Protein AF-A0A4Q6AFB1-F1 (afdb_monomer_lite)

Structure (mmCIF, N/CA/C/O backbone):
data_AF-A0A4Q6AFB1-F1
#
_entry.id   AF-A0A4Q6AFB1-F1
#
loop_
_atom_site.group_PDB
_atom_site.id
_atom_site.type_symbol
_atom_site.label_atom_id
_atom_site.label_alt_id
_atom_site.label_comp_id
_atom_site.label_asym_id
_atom_site.label_entity_id
_atom_site.label_seq_id
_atom_site.pdbx_PDB_ins_code
_atom_site.Cartn_x
_atom_site.Cartn_y
_atom_site.Cartn_z
_atom_site.occupancy
_atom_site.B_iso_or_equiv
_atom_site.auth_seq_id
_atom_site.auth_comp_id
_atom_site.auth_asym_id
_atom_site.auth_atom_id
_atom_site.pdbx_PDB_model_num
ATOM 1 N N . MET A 1 1 ? -24.432 8.363 33.023 1.00 43.69 1 MET A N 1
ATOM 2 C CA . MET A 1 1 ? -24.595 7.157 32.184 1.00 43.69 1 MET A CA 1
ATOM 3 C C . MET A 1 1 ? -24.313 7.560 30.750 1.00 43.69 1 MET A C 1
ATOM 5 O O . MET A 1 1 ? -25.122 8.256 30.163 1.00 43.69 1 MET A O 1
ATOM 9 N N . THR A 1 2 ? -23.122 7.263 30.232 1.00 47.12 2 THR A N 1
ATOM 10 C CA . THR A 1 2 ? -22.778 7.539 28.832 1.00 47.12 2 THR A CA 1
ATOM 11 C C . THR A 1 2 ? -23.248 6.369 27.978 1.00 47.12 2 THR A C 1
ATOM 13 O O . THR A 1 2 ? -22.889 5.224 28.256 1.00 47.12 2 THR A O 1
ATOM 16 N N . ASP A 1 3 ? -24.085 6.658 26.983 1.00 43.16 3 ASP A N 1
ATOM 17 C CA . ASP A 1 3 ? -24.708 5.657 26.122 1.00 43.16 3 ASP A CA 1
ATOM 18 C C . ASP A 1 3 ? -23.682 4.677 25.523 1.00 43.16 3 ASP A C 1
ATOM 20 O O . ASP A 1 3 ? -22.667 5.105 24.959 1.00 43.16 3 ASP A O 1
ATOM 24 N N . PRO A 1 4 ? -23.951 3.359 25.547 1.00 55.38 4 PRO A N 1
ATOM 25 C CA . PRO A 1 4 ? -23.087 2.351 24.929 1.00 55.38 4 PRO A CA 1
ATOM 26 C C . PRO A 1 4 ? -22.995 2.490 23.396 1.00 55.38 4 PRO A C 1
ATOM 28 O O . PRO A 1 4 ? -22.157 1.848 22.761 1.00 55.38 4 PRO A O 1
ATOM 31 N N . ILE A 1 5 ? -23.828 3.342 22.789 1.00 53.59 5 ILE A N 1
ATOM 32 C CA . ILE A 1 5 ? -23.854 3.612 21.347 1.00 53.59 5 ILE A CA 1
ATOM 33 C C . ILE A 1 5 ? -22.767 4.628 20.947 1.00 53.59 5 ILE A C 1
ATOM 35 O O . ILE A 1 5 ? -22.141 4.463 19.900 1.00 53.59 5 ILE A O 1
ATOM 39 N N . ALA A 1 6 ? -22.453 5.609 21.804 1.00 49.75 6 ALA A N 1
ATOM 40 C CA . ALA A 1 6 ? -21.497 6.682 21.498 1.00 49.75 6 ALA A CA 1
ATOM 41 C C . ALA A 1 6 ? -20.020 6.234 21.501 1.00 49.75 6 ALA A C 1
ATOM 43 O O . ALA A 1 6 ? -19.165 6.916 20.939 1.00 49.75 6 ALA A O 1
ATOM 44 N N . LYS A 1 7 ? -19.696 5.078 22.101 1.00 56.97 7 LYS A N 1
ATOM 45 C CA . LYS A 1 7 ? -18.312 4.564 22.168 1.00 56.97 7 LYS A CA 1
ATOM 46 C C . LYS A 1 7 ? -17.842 3.874 20.881 1.00 56.97 7 LYS A C 1
ATOM 48 O O . LYS A 1 7 ? -16.654 3.888 20.581 1.00 56.97 7 LYS A O 1
ATOM 53 N N . LYS A 1 8 ? -18.764 3.338 20.073 1.00 70.44 8 LYS A N 1
ATOM 54 C CA . LYS A 1 8 ? -18.431 2.521 18.892 1.00 70.44 8 LYS A CA 1
ATOM 55 C C . LYS A 1 8 ? -17.597 3.236 17.809 1.00 70.44 8 LYS A C 1
ATOM 57 O O . LYS A 1 8 ? -16.668 2.598 17.316 1.00 70.44 8 LYS A O 1
ATOM 62 N N . PRO A 1 9 ? -17.870 4.496 17.406 1.00 76.06 9 PRO A N 1
ATOM 63 C CA . PRO A 1 9 ? -17.116 5.135 16.322 1.00 76.06 9 PRO A CA 1
ATOM 64 C C . PRO A 1 9 ? -15.757 5.683 16.776 1.00 76.06 9 PRO A C 1
ATOM 66 O O . PRO A 1 9 ? -14.800 5.650 16.009 1.00 76.06 9 PRO A O 1
ATOM 69 N N . ALA A 1 10 ? -15.636 6.146 18.024 1.00 82.06 10 ALA A N 1
ATOM 70 C CA . ALA A 1 10 ? -14.374 6.676 18.543 1.00 82.06 10 ALA A CA 1
ATOM 71 C C . ALA A 1 10 ? -13.269 5.608 18.551 1.00 82.06 10 ALA A C 1
ATOM 73 O O . ALA A 1 10 ? -12.121 5.907 18.223 1.00 82.06 10 ALA A O 1
ATOM 74 N N . ASP A 1 11 ? -13.624 4.360 18.861 1.00 84.56 11 ASP A N 1
ATOM 75 C CA . ASP A 1 11 ? -12.684 3.238 18.863 1.00 84.56 11 ASP A CA 1
ATOM 76 C C . ASP A 1 11 ? -12.163 2.919 17.455 1.00 84.56 11 ASP A C 1
ATOM 78 O O . ASP A 1 11 ? -10.968 2.667 17.292 1.00 84.56 11 ASP A O 1
ATOM 82 N N . PHE A 1 12 ? -13.014 3.031 16.426 1.00 86.94 12 PHE A N 1
ATOM 83 C CA . PHE A 1 12 ? -12.596 2.872 15.030 1.00 86.94 12 PHE A CA 1
ATOM 84 C C . PHE A 1 12 ? -11.501 3.879 14.665 1.00 86.94 12 PHE A C 1
ATOM 86 O O . PHE A 1 12 ? -10.438 3.483 14.186 1.00 86.94 12 PHE A O 1
ATOM 93 N N . PHE A 1 13 ? -11.710 5.167 14.961 1.00 88.25 13 PHE A N 1
ATOM 94 C CA . PHE A 1 13 ? -10.736 6.223 14.660 1.00 88.25 13 PHE A CA 1
ATOM 95 C C . PHE A 1 13 ? -9.438 6.115 15.472 1.00 88.25 13 PHE A C 1
ATOM 97 O O . PHE A 1 13 ? -8.416 6.647 15.051 1.00 88.25 13 PHE A O 1
ATOM 104 N N . ARG A 1 14 ? -9.431 5.405 16.606 1.00 87.50 14 ARG A N 1
ATOM 105 C CA . ARG A 1 14 ? -8.195 5.115 17.353 1.00 87.50 14 ARG A CA 1
ATOM 106 C C . ARG A 1 14 ? -7.387 3.987 16.721 1.00 87.50 14 ARG A C 1
ATOM 108 O O . ARG A 1 14 ? -6.162 4.031 16.759 1.00 87.50 14 ARG A O 1
ATOM 115 N N . THR A 1 15 ? -8.051 2.984 16.144 1.00 87.19 15 THR A N 1
ATOM 116 C CA . THR A 1 15 ? -7.382 1.823 15.530 1.00 87.19 15 THR A CA 1
ATOM 117 C C . THR A 1 15 ? -7.031 2.027 14.061 1.00 87.19 15 THR A C 1
ATOM 119 O O . THR A 1 15 ? -6.027 1.501 13.587 1.00 87.19 15 THR A O 1
ATOM 122 N N . TYR A 1 16 ? -7.832 2.808 13.339 1.00 89.56 16 TYR A N 1
ATOM 123 C CA . TYR A 1 16 ? -7.696 3.016 11.901 1.00 89.56 16 TYR A CA 1
ATOM 124 C C . TYR A 1 16 ? -6.318 3.567 11.473 1.00 89.56 16 TYR A C 1
ATOM 126 O O . TYR A 1 16 ? -5.734 3.008 10.544 1.00 89.56 16 TYR A O 1
ATOM 134 N N . PRO A 1 17 ? -5.712 4.558 12.166 1.00 91.06 17 PRO A N 1
ATOM 135 C CA . PRO A 1 17 ? -4.372 5.044 11.830 1.00 91.06 17 PRO A CA 1
ATOM 136 C C . PRO A 1 17 ? -3.302 3.956 11.833 1.00 91.06 17 PRO A C 1
ATOM 138 O O . PRO A 1 17 ? -2.387 3.988 11.019 1.00 91.06 17 PRO A O 1
ATOM 141 N N . LEU A 1 18 ? -3.422 2.972 12.726 1.00 91.44 18 LEU A N 1
ATOM 142 C CA . LEU A 1 18 ? -2.464 1.875 12.820 1.00 91.44 18 LEU A CA 1
ATOM 143 C C . LEU A 1 18 ? -2.587 0.908 11.648 1.00 91.44 18 LEU A C 1
ATOM 145 O O . LEU A 1 18 ? -1.582 0.396 11.161 1.00 91.44 18 LEU A O 1
ATOM 149 N N . TRP A 1 19 ? -3.814 0.666 11.191 1.00 91.38 19 TRP A N 1
ATOM 150 C CA . TRP A 1 19 ? -4.072 -0.150 10.010 1.00 91.38 19 TRP A CA 1
ATOM 151 C C . TRP A 1 19 ? -3.483 0.513 8.763 1.00 91.38 19 TRP A C 1
ATOM 153 O O . TRP A 1 19 ? -2.768 -0.135 8.001 1.00 91.38 19 TRP A O 1
ATOM 163 N N . VAL A 1 20 ? -3.697 1.822 8.608 1.00 91.81 20 VAL A N 1
ATOM 164 C CA . VAL A 1 20 ? -3.113 2.614 7.515 1.00 91.81 20 VAL A CA 1
ATOM 165 C C . VAL A 1 20 ? -1.586 2.660 7.610 1.00 91.81 20 VAL A C 1
ATOM 167 O O . VAL A 1 20 ? -0.909 2.481 6.603 1.00 91.81 20 VAL A O 1
ATOM 170 N N . ALA A 1 21 ? -1.022 2.827 8.808 1.00 92.31 21 ALA A N 1
ATOM 171 C CA . ALA A 1 21 ? 0.425 2.806 9.011 1.00 92.31 21 ALA A CA 1
ATOM 172 C C . ALA A 1 21 ? 1.042 1.449 8.634 1.00 92.31 21 ALA A C 1
ATOM 174 O O . ALA A 1 21 ? 2.091 1.412 7.995 1.00 92.31 21 ALA A O 1
ATOM 175 N N . ALA A 1 22 ? 0.376 0.338 8.971 1.00 92.38 22 ALA A N 1
ATOM 176 C CA . ALA A 1 22 ? 0.797 -0.987 8.529 1.00 92.38 22 ALA A CA 1
ATOM 177 C C . ALA A 1 22 ? 0.742 -1.099 6.997 1.00 92.38 22 ALA A C 1
ATOM 179 O O . ALA A 1 22 ? 1.712 -1.527 6.384 1.00 92.38 22 ALA A O 1
ATOM 180 N N . LEU A 1 23 ? -0.342 -0.656 6.356 1.00 92.94 23 LEU A N 1
ATOM 181 C CA . LEU A 1 23 ? -0.437 -0.650 4.894 1.00 92.94 23 LEU A CA 1
ATOM 182 C C . LEU A 1 23 ? 0.707 0.148 4.242 1.00 92.94 23 LEU A C 1
ATOM 184 O O . LEU A 1 23 ? 1.345 -0.341 3.309 1.00 92.94 23 LEU A O 1
ATOM 188 N N . LEU A 1 24 ? 1.004 1.344 4.758 1.00 93.56 24 LEU A N 1
ATOM 189 C CA . LEU A 1 24 ? 2.097 2.192 4.274 1.00 93.56 24 LEU A CA 1
ATOM 190 C C . LEU A 1 24 ? 3.460 1.520 4.437 1.00 93.56 24 LEU A C 1
ATOM 192 O O . LEU A 1 24 ? 4.226 1.461 3.479 1.00 93.56 24 LEU A O 1
ATOM 196 N N . LEU A 1 25 ? 3.738 0.956 5.615 1.00 93.81 25 LEU A N 1
ATOM 197 C CA . LEU A 1 25 ? 4.989 0.252 5.890 1.00 93.81 25 LEU A CA 1
ATOM 198 C C . LEU A 1 25 ? 5.231 -0.875 4.880 1.00 93.81 25 LEU A C 1
ATOM 200 O O . LEU A 1 25 ? 6.312 -0.977 4.306 1.00 93.81 25 LEU A O 1
ATOM 204 N N . PHE A 1 26 ? 4.221 -1.710 4.636 1.00 93.19 26 PHE A N 1
ATOM 205 C CA . PHE A 1 26 ? 4.347 -2.833 3.709 1.00 93.19 26 PHE A CA 1
ATOM 206 C C . PHE A 1 26 ? 4.428 -2.388 2.247 1.00 93.19 26 PHE A C 1
ATOM 208 O O . PHE A 1 26 ? 5.150 -3.003 1.463 1.00 93.19 26 PHE A O 1
ATOM 215 N N . THR A 1 27 ? 3.772 -1.283 1.892 1.00 91.81 27 THR A N 1
ATOM 216 C CA . THR A 1 27 ? 3.926 -0.668 0.567 1.00 91.81 27 THR A CA 1
ATOM 217 C C . THR A 1 27 ? 5.360 -0.162 0.364 1.00 91.81 27 THR A C 1
ATOM 219 O O . THR A 1 27 ? 5.962 -0.404 -0.679 1.00 91.81 27 THR A O 1
ATOM 222 N N . PHE A 1 28 ? 5.962 0.459 1.382 1.00 93.12 28 PHE A N 1
ATOM 223 C CA . PHE A 1 28 ? 7.355 0.911 1.324 1.00 93.12 28 PHE A CA 1
ATOM 224 C C . PHE A 1 28 ? 8.346 -0.248 1.238 1.00 93.12 28 PHE A C 1
ATOM 226 O O . PHE A 1 28 ? 9.309 -0.167 0.479 1.00 93.12 28 PHE A O 1
ATOM 233 N N . LEU A 1 29 ? 8.101 -1.348 1.956 1.00 92.38 29 LEU A N 1
ATOM 234 C CA . LEU A 1 29 ? 8.917 -2.558 1.835 1.00 92.38 29 LEU A CA 1
ATOM 235 C C . LEU A 1 29 ? 8.876 -3.129 0.412 1.00 92.38 29 LEU A C 1
ATOM 237 O O . LEU A 1 29 ? 9.929 -3.450 -0.136 1.00 92.38 29 LEU A O 1
ATOM 241 N N . LEU A 1 30 ? 7.695 -3.201 -0.215 1.00 89.94 30 LEU A N 1
ATOM 242 C CA . LEU A 1 30 ? 7.575 -3.618 -1.618 1.00 89.94 30 LEU A CA 1
ATOM 243 C C . LEU A 1 30 ? 8.363 -2.697 -2.557 1.00 89.94 30 LEU A C 1
ATOM 245 O O . LEU A 1 30 ? 9.088 -3.186 -3.423 1.00 89.94 30 LEU A O 1
ATOM 249 N N . ARG A 1 31 ? 8.285 -1.377 -2.352 1.00 90.44 31 ARG A N 1
ATOM 250 C CA . ARG A 1 31 ? 9.040 -0.408 -3.155 1.00 90.44 31 ARG A CA 1
ATOM 251 C C . ARG A 1 31 ? 10.551 -0.563 -2.990 1.00 90.44 31 ARG A C 1
ATOM 253 O O . ARG A 1 31 ? 11.282 -0.468 -3.972 1.00 90.44 31 ARG A O 1
ATOM 260 N N . LEU A 1 32 ? 11.027 -0.821 -1.773 1.00 90.69 32 LEU A N 1
ATOM 261 C CA . LEU A 1 32 ? 12.446 -1.072 -1.510 1.00 90.69 32 LEU A CA 1
ATOM 262 C C . LEU A 1 32 ? 12.935 -2.345 -2.207 1.00 90.69 32 LEU A C 1
ATOM 264 O O . LEU A 1 32 ? 14.010 -2.331 -2.801 1.00 90.69 32 LEU A O 1
ATOM 268 N N . ILE A 1 33 ? 12.138 -3.417 -2.181 1.00 89.56 33 ILE A N 1
ATOM 269 C CA . ILE A 1 33 ? 12.439 -4.668 -2.893 1.00 89.56 33 ILE A CA 1
ATOM 270 C C . ILE A 1 33 ? 12.541 -4.414 -4.400 1.00 89.56 33 ILE A C 1
ATOM 272 O O . ILE A 1 33 ? 13.495 -4.858 -5.035 1.00 89.56 33 ILE A O 1
ATOM 276 N N . GLU A 1 34 ? 11.588 -3.678 -4.971 1.00 87.56 34 GLU A N 1
ATOM 277 C CA . GLU A 1 34 ? 11.607 -3.318 -6.389 1.00 87.56 34 GLU A CA 1
ATOM 278 C C . GLU A 1 34 ? 12.838 -2.481 -6.751 1.00 87.56 34 GLU A C 1
ATOM 280 O O . GLU A 1 34 ? 13.519 -2.770 -7.734 1.00 87.56 34 GLU A O 1
ATOM 285 N N . HIS A 1 35 ? 13.149 -1.463 -5.948 1.00 87.50 35 HIS A N 1
ATOM 286 C CA . HIS A 1 35 ? 14.298 -0.600 -6.187 1.00 87.50 35 HIS A CA 1
ATOM 287 C C . HIS A 1 35 ? 15.618 -1.373 -6.103 1.00 87.50 35 HIS A C 1
ATOM 289 O O . HIS A 1 35 ? 16.473 -1.215 -6.971 1.00 87.50 35 HIS A O 1
ATOM 295 N N . LEU A 1 36 ? 15.765 -2.254 -5.109 1.00 87.25 36 LEU A N 1
ATOM 296 C CA . LEU A 1 36 ? 16.928 -3.130 -4.991 1.00 87.25 36 LEU A CA 1
ATOM 297 C C . LEU A 1 36 ? 17.041 -4.068 -6.201 1.00 87.25 36 LEU A C 1
ATOM 299 O O . LEU A 1 36 ? 18.128 -4.219 -6.750 1.00 87.25 36 LEU A O 1
ATOM 303 N N . GLY A 1 37 ? 15.922 -4.640 -6.657 1.00 84.50 37 GLY A N 1
ATOM 304 C CA . GLY A 1 37 ? 15.872 -5.447 -7.877 1.00 84.50 37 GLY A CA 1
ATOM 305 C C . GLY A 1 37 ? 16.357 -4.679 -9.109 1.00 84.50 37 GLY A C 1
ATOM 306 O O . GLY A 1 37 ? 17.180 -5.192 -9.863 1.00 84.50 37 GLY A O 1
ATOM 307 N N . ALA A 1 38 ? 15.923 -3.428 -9.270 1.00 83.31 38 ALA A N 1
ATOM 308 C CA . ALA A 1 38 ? 16.344 -2.569 -10.376 1.00 83.31 38 ALA A CA 1
ATOM 309 C C . ALA A 1 38 ? 17.835 -2.182 -10.304 1.00 83.31 38 ALA A C 1
ATOM 311 O O . ALA A 1 38 ? 18.523 -2.156 -11.325 1.00 83.31 38 ALA A O 1
ATOM 312 N N . VAL A 1 39 ? 18.368 -1.919 -9.103 1.00 85.81 39 VAL A N 1
ATOM 313 C CA . VAL A 1 39 ? 19.808 -1.666 -8.900 1.00 85.81 39 VAL A CA 1
ATOM 314 C C . VAL A 1 39 ? 20.634 -2.894 -9.287 1.00 85.81 39 VAL A C 1
ATOM 316 O O . VAL A 1 39 ? 21.606 -2.762 -10.026 1.00 85.81 39 VAL A O 1
ATOM 319 N N . LEU A 1 40 ? 20.233 -4.086 -8.834 1.00 84.94 40 LEU A N 1
ATOM 320 C CA . LEU A 1 40 ? 20.947 -5.337 -9.113 1.00 84.94 40 LEU A CA 1
ATOM 321 C C . LEU A 1 40 ? 20.938 -5.713 -10.603 1.00 84.94 40 LEU A C 1
ATOM 323 O O . LEU A 1 40 ? 21.888 -6.325 -11.081 1.00 84.94 40 LEU A O 1
ATOM 327 N N . GLN A 1 41 ? 19.892 -5.335 -11.339 1.00 81.50 41 GLN A N 1
ATOM 328 C CA . GLN A 1 41 ? 19.789 -5.540 -12.788 1.00 81.50 41 GLN A CA 1
ATOM 329 C C . GLN A 1 41 ? 20.459 -4.429 -13.617 1.00 81.50 41 GLN A C 1
ATOM 331 O O . GLN A 1 41 ? 20.519 -4.536 -14.840 1.00 81.50 41 GLN A O 1
ATOM 336 N N . GLY A 1 42 ? 20.939 -3.350 -12.988 1.00 78.31 42 GLY A N 1
ATOM 337 C CA . GLY A 1 42 ? 21.534 -2.207 -13.685 1.00 78.31 42 GLY A CA 1
ATOM 338 C C . GLY A 1 42 ? 20.530 -1.318 -14.435 1.00 78.31 42 GLY A C 1
ATOM 339 O O . GLY A 1 42 ? 20.937 -0.511 -15.266 1.00 78.31 42 GLY A O 1
ATOM 340 N N . THR A 1 43 ? 19.228 -1.420 -14.145 1.00 70.69 43 THR A N 1
ATOM 341 C CA . THR A 1 43 ? 18.142 -0.764 -14.905 1.00 70.69 43 THR A CA 1
ATOM 342 C C . THR A 1 43 ? 17.777 0.645 -14.414 1.00 70.69 43 THR A C 1
ATOM 344 O O . THR A 1 43 ? 16.791 1.224 -14.866 1.00 70.69 43 THR A O 1
ATOM 347 N N . GLY A 1 44 ? 18.592 1.254 -13.539 1.00 68.25 44 GLY A N 1
ATOM 348 C CA . GLY A 1 44 ? 18.486 2.685 -13.204 1.00 68.25 44 GLY A CA 1
ATOM 349 C C . GLY A 1 44 ? 17.944 3.020 -11.811 1.00 68.25 44 GLY A C 1
ATOM 350 O O . GLY A 1 44 ? 17.030 3.834 -11.669 1.00 68.25 44 GLY A O 1
ATOM 351 N N . GLY A 1 45 ? 18.537 2.446 -10.762 1.00 68.69 45 GLY A N 1
ATOM 352 C CA . GLY A 1 45 ? 18.200 2.758 -9.370 1.00 68.69 45 GLY A CA 1
ATOM 353 C C . GLY A 1 45 ? 18.835 4.050 -8.844 1.00 68.69 45 GLY A C 1
ATOM 354 O O . GLY A 1 45 ? 19.830 4.014 -8.126 1.00 68.69 45 GLY A O 1
ATOM 355 N N . THR A 1 46 ? 18.247 5.204 -9.169 1.00 80.88 46 THR A N 1
ATOM 356 C CA . THR A 1 46 ? 18.633 6.490 -8.561 1.00 80.88 46 THR A CA 1
ATOM 357 C C . THR A 1 46 ? 17.864 6.756 -7.263 1.00 80.88 46 THR A C 1
ATOM 359 O O . THR A 1 46 ? 16.682 6.426 -7.139 1.00 80.88 46 THR A O 1
ATOM 362 N N . ALA A 1 47 ? 18.503 7.426 -6.298 1.00 82.81 47 ALA A N 1
ATOM 363 C CA . ALA A 1 47 ? 17.860 7.796 -5.032 1.00 82.81 47 ALA A CA 1
ATOM 364 C C . ALA A 1 47 ? 16.616 8.689 -5.232 1.00 82.81 47 ALA A C 1
ATOM 366 O O . ALA A 1 47 ? 15.639 8.577 -4.493 1.00 82.81 47 ALA A O 1
ATOM 367 N N . SER A 1 48 ? 16.619 9.536 -6.268 1.00 80.50 48 SER A N 1
ATOM 368 C CA . SER A 1 48 ? 15.461 10.353 -6.643 1.00 80.50 48 SER A CA 1
ATOM 369 C C . SER A 1 48 ? 14.287 9.505 -7.139 1.00 80.50 48 SER A C 1
ATOM 371 O O . SER A 1 48 ? 13.150 9.765 -6.749 1.00 80.50 48 SER A O 1
ATOM 373 N N . ALA A 1 49 ? 14.541 8.455 -7.927 1.00 82.00 49 ALA A N 1
ATOM 374 C CA . ALA A 1 49 ? 13.495 7.536 -8.371 1.00 82.00 49 ALA A CA 1
ATOM 375 C C . ALA A 1 49 ? 12.867 6.769 -7.196 1.00 82.00 49 ALA A C 1
ATOM 377 O O . ALA A 1 49 ? 11.648 6.594 -7.173 1.00 82.00 49 ALA A O 1
ATOM 378 N N . LEU A 1 50 ? 13.669 6.378 -6.196 1.00 87.06 50 LEU A N 1
ATOM 379 C CA . LEU A 1 50 ? 13.159 5.773 -4.962 1.00 87.06 50 LEU A CA 1
ATOM 380 C C . LEU A 1 50 ? 12.263 6.745 -4.186 1.00 87.06 50 LEU A C 1
ATOM 382 O O . LEU A 1 50 ? 11.159 6.373 -3.796 1.00 87.06 50 LEU A O 1
ATOM 386 N N . LEU A 1 51 ? 12.714 7.987 -3.980 1.00 87.69 51 LEU A N 1
ATOM 387 C CA . LEU A 1 51 ? 11.960 8.987 -3.223 1.00 87.69 51 LEU A CA 1
ATOM 388 C C . LEU A 1 51 ? 10.616 9.311 -3.888 1.00 87.69 51 LEU A C 1
ATOM 390 O O . LEU A 1 51 ? 9.579 9.286 -3.226 1.00 87.69 51 LEU A O 1
ATOM 394 N N . TYR A 1 52 ? 10.616 9.574 -5.196 1.00 85.19 52 TYR A N 1
ATOM 395 C CA . TYR A 1 52 ? 9.384 9.836 -5.941 1.00 85.19 52 TYR A CA 1
ATOM 396 C C . TYR A 1 52 ? 8.468 8.608 -5.987 1.00 85.19 52 TYR A C 1
ATOM 398 O O . TYR A 1 52 ? 7.259 8.746 -5.804 1.00 85.19 52 TYR A O 1
ATOM 406 N N . GLY A 1 53 ? 9.039 7.407 -6.125 1.00 84.81 53 GLY A N 1
ATOM 407 C CA . GLY A 1 53 ? 8.299 6.149 -6.029 1.00 84.81 53 GLY A CA 1
ATOM 408 C C . GLY A 1 53 ? 7.592 5.978 -4.686 1.00 84.81 53 GLY A C 1
ATOM 409 O O . GLY A 1 53 ? 6.398 5.688 -4.654 1.00 84.81 53 GLY A O 1
ATOM 410 N N . LEU A 1 54 ? 8.296 6.226 -3.578 1.00 88.31 54 LEU A N 1
ATOM 411 C CA . LEU A 1 54 ? 7.731 6.162 -2.227 1.00 88.31 54 LEU A CA 1
ATOM 412 C C . LEU A 1 54 ? 6.612 7.187 -2.018 1.00 88.31 54 LEU A C 1
ATOM 414 O O . LEU A 1 54 ? 5.585 6.852 -1.432 1.00 88.31 54 LEU A O 1
ATOM 418 N N . LEU A 1 55 ? 6.779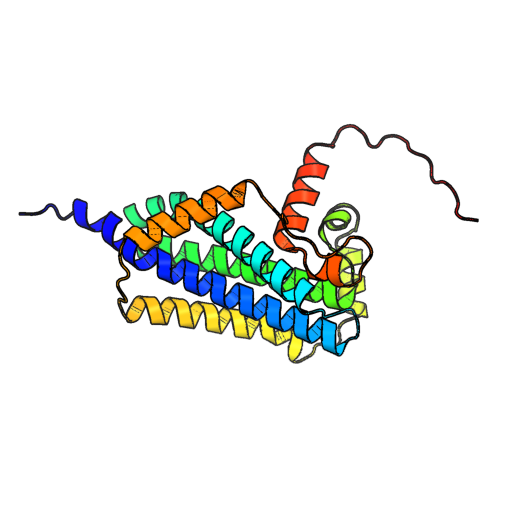 8.418 -2.508 1.00 88.50 55 LEU A N 1
ATOM 419 C CA . LEU A 1 55 ? 5.754 9.461 -2.399 1.00 88.50 55 LEU A CA 1
ATOM 420 C C . LEU A 1 55 ? 4.489 9.107 -3.187 1.00 88.50 55 LEU A C 1
ATOM 422 O O . LEU A 1 55 ? 3.381 9.257 -2.669 1.00 88.50 55 LEU A O 1
ATOM 426 N N . ASN A 1 56 ? 4.640 8.600 -4.411 1.00 87.50 56 ASN A N 1
ATOM 427 C CA . ASN A 1 56 ? 3.505 8.165 -5.225 1.00 87.50 56 ASN A CA 1
ATOM 428 C C . ASN A 1 56 ? 2.783 6.965 -4.604 1.00 87.50 56 ASN A C 1
ATOM 430 O O . ASN A 1 56 ? 1.553 6.920 -4.594 1.00 87.50 56 ASN A O 1
ATOM 434 N N . ASP A 1 57 ? 3.535 6.020 -4.043 1.00 87.88 57 ASP A N 1
ATOM 435 C CA . ASP A 1 57 ? 2.983 4.859 -3.350 1.00 87.88 57 ASP A CA 1
ATOM 436 C C . ASP A 1 57 ? 2.250 5.226 -2.070 1.00 87.88 57 ASP A C 1
ATOM 438 O O . ASP A 1 57 ? 1.152 4.724 -1.827 1.00 87.88 57 ASP A O 1
ATOM 442 N N . ALA A 1 58 ? 2.820 6.137 -1.279 1.00 90.06 58 ALA A N 1
ATOM 443 C CA . ALA A 1 58 ? 2.160 6.683 -0.105 1.00 90.06 58 ALA A CA 1
ATOM 444 C C . ALA A 1 58 ? 0.853 7.378 -0.494 1.00 90.06 58 ALA A C 1
ATOM 446 O O . ALA A 1 58 ? -0.182 7.124 0.119 1.00 90.06 58 ALA A O 1
ATOM 447 N N . GLY A 1 59 ? 0.886 8.214 -1.537 1.00 88.50 59 GLY A N 1
ATOM 448 C CA . GLY A 1 59 ? -0.291 8.922 -2.027 1.00 88.50 59 GLY A CA 1
ATOM 449 C C . GLY A 1 59 ? -1.400 7.970 -2.471 1.00 88.50 59 GLY A C 1
ATOM 450 O O . GLY A 1 59 ? -2.555 8.141 -2.077 1.00 88.50 59 GLY A O 1
ATOM 451 N N . PHE A 1 60 ? -1.058 6.923 -3.225 1.00 88.00 60 PHE A N 1
ATOM 452 C CA . PHE A 1 60 ? -2.038 5.933 -3.666 1.00 88.00 60 PHE A CA 1
ATOM 453 C C . PHE A 1 60 ? -2.588 5.096 -2.502 1.00 88.00 60 PHE A C 1
ATOM 455 O O . PHE A 1 60 ? -3.801 4.919 -2.398 1.00 88.00 60 PHE A O 1
ATOM 462 N N . ALA A 1 61 ? -1.734 4.640 -1.580 1.00 89.94 61 ALA A N 1
ATOM 463 C CA . ALA A 1 61 ? -2.163 3.896 -0.396 1.00 89.94 61 ALA A CA 1
ATOM 464 C C . ALA A 1 61 ? -3.068 4.736 0.525 1.00 89.94 61 ALA A C 1
ATOM 466 O O . ALA A 1 61 ? -4.063 4.227 1.040 1.00 89.94 61 ALA A O 1
ATOM 467 N N . LEU A 1 62 ? -2.770 6.029 0.699 1.00 90.38 62 LEU A N 1
ATOM 468 C CA . LEU A 1 62 ? -3.607 6.967 1.457 1.00 90.38 62 LEU A CA 1
ATOM 469 C C . LEU A 1 62 ? -4.945 7.240 0.760 1.00 90.38 62 LEU A C 1
ATOM 471 O O . LEU A 1 62 ? -5.979 7.263 1.425 1.00 90.38 62 LEU A O 1
ATOM 475 N N . SER A 1 63 ? -4.946 7.402 -0.566 1.00 89.19 63 SER A N 1
ATOM 476 C CA . SER A 1 63 ? -6.171 7.525 -1.367 1.00 89.19 63 SER A CA 1
ATOM 477 C C . SER A 1 63 ? -7.051 6.279 -1.229 1.00 89.19 63 SER A C 1
ATOM 479 O O . SER A 1 63 ? -8.257 6.390 -1.010 1.00 89.19 63 SER A O 1
ATOM 481 N N . LEU A 1 64 ? -6.453 5.086 -1.322 1.00 88.38 64 LEU A N 1
ATOM 482 C CA . LEU A 1 64 ? -7.153 3.815 -1.142 1.00 88.38 64 LEU A CA 1
ATOM 483 C C . LEU A 1 64 ? -7.730 3.700 0.272 1.00 88.38 64 LEU A C 1
ATOM 485 O O . LEU A 1 64 ? -8.895 3.346 0.436 1.00 88.38 64 LEU A O 1
ATOM 489 N N . ALA A 1 65 ? -6.938 4.042 1.291 1.00 90.00 65 ALA A N 1
ATOM 490 C CA . ALA A 1 65 ? -7.390 4.063 2.674 1.00 90.00 65 ALA A CA 1
ATOM 491 C C . ALA A 1 65 ? -8.591 5.007 2.845 1.00 90.00 65 ALA A C 1
ATOM 493 O O . ALA A 1 65 ? -9.623 4.595 3.368 1.00 90.00 65 ALA A O 1
ATOM 494 N N . PHE A 1 66 ? -8.505 6.239 2.336 1.00 91.69 66 PHE A N 1
ATOM 495 C CA . PHE A 1 66 ? -9.608 7.201 2.370 1.00 91.69 66 PHE A CA 1
ATOM 496 C C . PHE A 1 66 ? -10.886 6.649 1.723 1.00 91.69 66 PHE A C 1
ATOM 498 O O . PHE A 1 66 ? -11.943 6.680 2.353 1.00 91.69 66 PHE A O 1
ATOM 505 N N . MET A 1 67 ? -10.791 6.072 0.519 1.00 89.62 67 MET A N 1
ATOM 506 C CA . MET A 1 67 ? -11.939 5.454 -0.158 1.00 89.62 67 MET A CA 1
ATOM 507 C C . MET A 1 67 ? -12.534 4.287 0.639 1.00 89.62 67 MET A C 1
ATOM 509 O O . MET A 1 67 ? -13.754 4.143 0.712 1.00 89.62 67 MET A O 1
ATOM 513 N N . LEU A 1 68 ? -11.691 3.473 1.278 1.00 90.06 68 LEU A N 1
ATOM 514 C CA . LEU A 1 68 ? -12.128 2.357 2.114 1.00 90.06 68 LEU A CA 1
ATOM 515 C C . LEU A 1 68 ? -12.661 2.803 3.482 1.00 90.06 68 LEU A C 1
ATOM 517 O O . LEU A 1 68 ? -13.391 2.047 4.117 1.00 90.06 68 LEU A O 1
ATOM 521 N N . CYS A 1 69 ? -12.355 4.015 3.946 1.00 90.81 69 CYS A N 1
ATOM 522 C CA . CYS A 1 69 ? -12.764 4.477 5.270 1.00 90.81 69 CYS A CA 1
ATOM 523 C C . CYS A 1 69 ? -14.285 4.421 5.458 1.00 90.81 69 CYS A C 1
ATOM 525 O O . CYS A 1 69 ? -14.754 3.939 6.487 1.00 90.81 69 CYS A O 1
ATOM 527 N N . LEU A 1 70 ? -15.063 4.876 4.472 1.00 90.25 70 LEU A N 1
ATOM 528 C CA . LEU A 1 70 ? -16.525 4.910 4.555 1.00 90.25 70 LEU A CA 1
ATOM 529 C C . LEU A 1 70 ? -17.163 3.505 4.602 1.00 90.25 70 LEU A C 1
ATOM 531 O O . LEU A 1 70 ? -17.911 3.241 5.550 1.00 90.25 70 LEU A O 1
ATOM 535 N N . PRO A 1 71 ? -16.863 2.566 3.678 1.00 91.25 71 PRO A N 1
ATOM 536 C CA . PRO A 1 71 ? -17.400 1.208 3.769 1.00 91.25 71 PRO A CA 1
ATOM 537 C C . PRO A 1 71 ? -16.901 0.463 5.016 1.00 91.25 71 PRO A C 1
ATOM 539 O O . PRO A 1 71 ? -17.656 -0.311 5.607 1.00 91.25 71 PRO A O 1
ATOM 542 N N . LEU A 1 72 ? -15.671 0.722 5.476 1.00 91.25 72 LEU A N 1
ATOM 543 C CA . LEU A 1 72 ? -15.140 0.132 6.708 1.00 91.25 72 LEU A CA 1
ATOM 544 C C . LEU A 1 72 ? -15.817 0.675 7.963 1.00 91.25 72 LEU A C 1
ATOM 546 O O . LEU A 1 72 ? -16.050 -0.098 8.895 1.00 91.25 72 LEU A O 1
ATOM 550 N N . LEU A 1 73 ? -16.148 1.966 7.994 1.00 90.88 73 LEU A N 1
ATOM 551 C CA . LEU A 1 73 ? -16.886 2.583 9.091 1.00 90.88 73 LEU A CA 1
ATOM 552 C C . LEU A 1 73 ? -18.313 2.026 9.160 1.00 90.88 73 LEU A C 1
ATOM 554 O O . LEU A 1 73 ? -18.782 1.663 10.240 1.00 90.88 73 LEU A O 1
ATOM 558 N N . LEU A 1 74 ? -18.974 1.873 8.008 1.00 90.19 74 LEU A N 1
ATOM 559 C CA . LEU A 1 74 ? -20.302 1.263 7.927 1.00 90.19 74 LEU A CA 1
ATOM 560 C C . LEU A 1 74 ? -20.274 -0.200 8.398 1.00 90.19 74 LEU A C 1
ATOM 562 O O . LEU A 1 74 ? -21.086 -0.613 9.228 1.00 90.19 74 LEU A O 1
ATOM 566 N N . ALA A 1 75 ? -19.281 -0.971 7.945 1.00 88.94 75 ALA A N 1
ATOM 567 C CA . ALA A 1 75 ? -19.070 -2.344 8.395 1.00 88.94 75 ALA A CA 1
ATOM 568 C C . ALA A 1 75 ? -18.751 -2.426 9.896 1.00 88.94 75 ALA A C 1
ATOM 570 O O . ALA A 1 75 ? -19.187 -3.362 10.568 1.00 88.94 75 ALA A O 1
ATOM 571 N N . TRP A 1 76 ? -18.014 -1.452 10.439 1.00 87.75 76 TRP A N 1
ATOM 572 C CA . TRP A 1 76 ? -17.679 -1.388 11.862 1.00 87.75 76 TRP A CA 1
ATOM 573 C C . TRP A 1 76 ? -18.923 -1.162 12.715 1.00 87.75 76 TRP A C 1
ATOM 575 O O . TRP A 1 76 ? -19.065 -1.784 13.771 1.00 87.75 76 TRP A O 1
ATOM 585 N N . TRP A 1 77 ? -19.846 -0.325 12.232 1.00 86.62 77 TRP A N 1
ATOM 586 C CA . TRP A 1 77 ? -21.108 -0.069 12.916 1.00 86.62 77 TRP A CA 1
ATOM 587 C C . TRP A 1 77 ? -21.953 -1.339 13.054 1.00 86.62 77 TRP A C 1
ATOM 589 O O . TRP A 1 77 ? -22.565 -1.557 14.103 1.00 86.62 77 TRP A O 1
ATOM 599 N N . TRP A 1 78 ? -21.907 -2.215 12.042 1.00 85.88 78 TRP A N 1
ATOM 600 C CA . TRP A 1 78 ? -22.546 -3.526 12.096 1.00 85.88 78 TRP A CA 1
ATOM 601 C C . TRP A 1 78 ? -21.780 -4.499 13.000 1.00 85.88 78 TRP A C 1
ATOM 603 O O . TRP A 1 78 ? -22.324 -4.979 13.998 1.00 85.88 78 TRP A O 1
ATOM 613 N N . LYS A 1 79 ? -20.519 -4.809 12.667 1.00 86.69 79 LYS A N 1
ATOM 614 C CA . LYS A 1 79 ? -19.640 -5.689 13.451 1.00 86.69 79 LYS A CA 1
ATOM 615 C C . LYS A 1 79 ? -18.164 -5.295 13.265 1.00 86.69 79 LYS A C 1
ATOM 617 O O . LYS A 1 79 ? -17.645 -5.408 12.153 1.00 86.69 79 LYS A O 1
ATOM 622 N N . PRO A 1 80 ? -17.407 -5.012 14.345 1.00 84.88 80 PRO A N 1
ATOM 623 C CA . PRO A 1 80 ? -16.002 -4.595 14.242 1.00 84.88 80 PRO A CA 1
ATOM 624 C C . PRO A 1 80 ? -15.103 -5.659 13.589 1.00 84.88 80 PRO A C 1
ATOM 626 O O . PRO A 1 80 ? -14.160 -5.338 12.869 1.00 84.88 80 PRO A O 1
ATOM 629 N N . ARG A 1 81 ? -15.435 -6.947 13.770 1.00 85.62 81 ARG A N 1
ATOM 630 C CA . ARG A 1 81 ? -14.728 -8.061 13.116 1.00 85.62 81 ARG A CA 1
ATOM 631 C C . ARG A 1 81 ? -14.860 -8.033 11.590 1.00 85.62 81 ARG A C 1
ATOM 633 O O . ARG A 1 81 ? -13.911 -8.404 10.913 1.00 85.62 81 ARG A O 1
ATOM 640 N N . VAL A 1 82 ? -16.006 -7.603 11.058 1.00 87.56 82 VAL A N 1
ATOM 641 C CA . VAL A 1 82 ? -16.246 -7.563 9.605 1.00 87.56 82 VAL A CA 1
ATOM 642 C C . VAL A 1 82 ? -15.406 -6.462 8.971 1.00 87.56 82 VAL A C 1
ATOM 644 O O . VAL A 1 82 ? -14.697 -6.730 8.011 1.00 87.56 82 VAL A O 1
ATOM 647 N N . SER A 1 83 ? -15.405 -5.264 9.560 1.00 88.56 83 SER A N 1
ATOM 648 C CA . SER A 1 83 ? -14.549 -4.151 9.128 1.00 88.56 83 SER A CA 1
ATOM 649 C C . SER A 1 83 ? -13.068 -4.547 9.101 1.00 88.56 83 SER A C 1
ATOM 651 O O . SER A 1 83 ? -12.386 -4.354 8.100 1.00 88.56 83 SER A O 1
ATOM 653 N N . PHE A 1 84 ? -12.590 -5.223 10.147 1.00 88.69 84 PHE A N 1
ATOM 654 C CA . PHE A 1 84 ? -11.217 -5.723 10.192 1.00 88.69 84 PHE A CA 1
ATOM 655 C C . PHE A 1 84 ? -10.893 -6.722 9.068 1.00 88.69 84 PHE A C 1
ATOM 657 O O . PHE A 1 84 ? -9.855 -6.613 8.418 1.00 88.69 84 PHE A O 1
ATOM 664 N N . VAL A 1 85 ? -11.780 -7.693 8.823 1.00 89.88 85 VAL A N 1
ATOM 665 C CA . VAL A 1 85 ? -11.591 -8.682 7.750 1.00 89.88 85 VAL A CA 1
ATOM 666 C C . VAL A 1 85 ? -11.616 -8.008 6.381 1.00 89.88 85 VAL A C 1
ATOM 668 O O . VAL A 1 85 ? -10.746 -8.295 5.565 1.00 89.88 85 VAL A O 1
ATOM 671 N N . LEU A 1 86 ? -12.549 -7.083 6.141 1.00 92.44 86 LEU A N 1
ATOM 672 C CA . LEU A 1 86 ? -12.613 -6.323 4.893 1.00 92.44 86 LEU A CA 1
ATOM 673 C C . LEU A 1 86 ? -11.329 -5.527 4.660 1.00 92.44 86 LEU A C 1
ATOM 675 O O . LEU A 1 86 ? -10.765 -5.604 3.572 1.00 92.44 86 LEU A O 1
ATOM 679 N N . PHE A 1 87 ? -10.829 -4.824 5.680 1.00 92.75 87 PHE A N 1
ATOM 680 C CA . PHE A 1 87 ? -9.577 -4.077 5.574 1.00 92.75 87 PHE A CA 1
ATOM 681 C C . PHE A 1 87 ? -8.410 -4.988 5.179 1.00 92.75 87 PHE A C 1
ATOM 683 O O . PHE A 1 87 ? -7.658 -4.647 4.266 1.00 92.75 87 PHE A O 1
ATOM 690 N N . ILE A 1 88 ? -8.282 -6.154 5.828 1.00 91.94 88 ILE A N 1
ATOM 691 C CA . ILE A 1 88 ? -7.252 -7.138 5.483 1.00 91.94 88 ILE A CA 1
ATOM 692 C C . ILE A 1 88 ? -7.416 -7.595 4.038 1.00 91.94 88 ILE A C 1
ATOM 694 O O . ILE A 1 88 ? -6.449 -7.538 3.296 1.00 91.94 88 ILE A O 1
ATOM 698 N N . VAL A 1 89 ? -8.616 -8.007 3.624 1.00 92.50 89 VAL A N 1
ATOM 699 C CA . VAL A 1 89 ? -8.855 -8.534 2.273 1.00 92.50 89 VAL A CA 1
ATOM 700 C C . VAL A 1 89 ? -8.519 -7.493 1.204 1.00 92.50 89 VAL A C 1
ATOM 702 O O . VAL A 1 89 ? -7.732 -7.790 0.307 1.00 92.50 89 VAL A O 1
ATOM 705 N N . PHE A 1 90 ? -9.039 -6.267 1.312 1.00 92.44 90 PHE A N 1
ATOM 706 C CA . PHE A 1 90 ? -8.758 -5.209 0.335 1.00 92.44 90 PHE A CA 1
ATOM 707 C C . PHE A 1 90 ? -7.275 -4.822 0.306 1.00 92.44 90 PHE A C 1
ATOM 709 O O . PHE A 1 90 ? -6.694 -4.699 -0.772 1.00 92.44 90 PHE A O 1
ATOM 716 N N . SER A 1 91 ? -6.640 -4.692 1.474 1.00 91.88 91 SER A N 1
ATOM 717 C CA . SER A 1 91 ? -5.207 -4.385 1.570 1.00 91.88 91 SER A CA 1
ATOM 718 C C . SER A 1 91 ? -4.338 -5.512 1.013 1.00 91.88 91 SER A C 1
ATOM 720 O O . SER A 1 91 ? -3.364 -5.255 0.314 1.00 91.88 91 SER A O 1
ATOM 722 N N . SER A 1 92 ? -4.702 -6.766 1.278 1.00 90.88 92 SER A N 1
ATOM 723 C CA . SER A 1 92 ? -4.025 -7.949 0.750 1.00 90.88 92 SER A CA 1
ATOM 724 C C . SER A 1 92 ? -4.114 -8.018 -0.769 1.00 90.88 92 SER A C 1
ATOM 726 O O . SER A 1 92 ? -3.096 -8.237 -1.418 1.00 90.88 92 SER A O 1
ATOM 728 N N . ILE A 1 93 ? -5.299 -7.785 -1.342 1.00 90.62 93 ILE A N 1
ATOM 729 C CA . ILE A 1 93 ? -5.480 -7.719 -2.798 1.00 90.62 93 ILE A CA 1
ATOM 730 C C . ILE A 1 93 ? -4.604 -6.608 -3.383 1.00 90.62 93 ILE A C 1
ATOM 732 O O . ILE A 1 93 ? -3.862 -6.854 -4.330 1.00 90.62 93 ILE A O 1
ATOM 736 N N . TYR A 1 94 ? -4.629 -5.413 -2.789 1.00 90.06 94 TYR A N 1
ATOM 737 C CA . TYR A 1 94 ? -3.792 -4.297 -3.224 1.00 90.06 94 TYR A CA 1
ATOM 738 C C . TYR A 1 94 ? -2.291 -4.631 -3.198 1.00 90.06 94 TYR A C 1
ATOM 740 O O . TYR A 1 94 ? -1.597 -4.389 -4.185 1.00 90.06 94 TYR A O 1
ATOM 748 N N . LEU A 1 95 ? -1.782 -5.213 -2.107 1.00 89.88 95 LEU A N 1
ATOM 749 C CA . LEU A 1 95 ? -0.370 -5.595 -1.993 1.00 89.88 95 LEU A CA 1
ATOM 750 C C . LEU A 1 95 ? 0.012 -6.681 -3.007 1.00 89.88 95 LEU A C 1
ATOM 752 O O . LEU A 1 95 ? 1.087 -6.601 -3.597 1.00 89.88 95 LEU A O 1
ATOM 756 N N . LEU A 1 96 ? -0.864 -7.663 -3.248 1.00 88.44 96 LEU A N 1
ATOM 757 C CA . LEU A 1 96 ? -0.633 -8.715 -4.242 1.00 88.44 96 LEU A CA 1
ATOM 758 C C . LEU A 1 96 ? -0.573 -8.155 -5.663 1.00 88.44 96 LEU A C 1
ATOM 760 O O . LEU A 1 96 ? 0.354 -8.476 -6.402 1.00 88.44 96 LEU A O 1
ATOM 764 N N . VAL A 1 97 ? -1.521 -7.291 -6.031 1.00 86.06 97 VAL A N 1
ATOM 765 C CA . VAL A 1 97 ? -1.523 -6.617 -7.337 1.00 86.06 97 VAL A CA 1
ATOM 766 C C . VAL A 1 97 ? -0.281 -5.737 -7.485 1.00 86.06 97 VAL A C 1
ATOM 768 O O . VAL A 1 97 ? 0.386 -5.795 -8.515 1.00 86.06 97 VAL A O 1
ATOM 771 N N . SER A 1 98 ? 0.086 -4.988 -6.442 1.00 87.44 98 SER A N 1
ATOM 772 C CA . SER A 1 98 ? 1.288 -4.142 -6.447 1.00 87.44 98 SER A CA 1
ATOM 773 C C . SER A 1 98 ? 2.556 -4.971 -6.652 1.00 87.44 98 SER A C 1
ATOM 775 O O . SER A 1 98 ? 3.378 -4.641 -7.502 1.00 87.44 98 SER A O 1
ATOM 777 N N . ALA A 1 99 ? 2.691 -6.088 -5.934 1.00 86.12 99 ALA A N 1
ATOM 778 C CA . ALA A 1 99 ? 3.828 -6.988 -6.073 1.00 86.12 99 ALA A CA 1
ATOM 779 C C . ALA A 1 99 ? 3.883 -7.651 -7.459 1.00 86.12 99 ALA A C 1
ATOM 781 O O . ALA A 1 99 ? 4.960 -7.741 -8.047 1.00 86.12 99 ALA A O 1
ATOM 782 N N . ALA A 1 100 ? 2.737 -8.076 -8.002 1.00 83.06 100 ALA A N 1
ATOM 783 C CA . ALA A 1 100 ? 2.651 -8.649 -9.343 1.00 83.06 100 ALA A CA 1
ATOM 784 C C . ALA A 1 100 ? 3.075 -7.637 -10.420 1.00 83.06 100 ALA A C 1
ATOM 786 O O . ALA A 1 100 ? 3.864 -7.969 -11.304 1.00 83.06 100 ALA A O 1
ATOM 787 N N . LEU A 1 101 ? 2.617 -6.387 -10.309 1.00 82.88 101 LEU A N 1
ATOM 788 C CA . LEU A 1 101 ? 2.996 -5.306 -11.219 1.00 82.88 101 LEU A CA 1
ATOM 789 C C . LEU A 1 101 ? 4.485 -4.953 -11.114 1.00 82.88 101 LEU A C 1
ATOM 791 O O . LEU A 1 101 ? 5.139 -4.762 -12.137 1.00 82.88 101 LEU A O 1
ATOM 795 N N . SER A 1 102 ? 5.043 -4.909 -9.902 1.00 84.19 102 SER A N 1
ATOM 796 C CA . SER A 1 102 ? 6.482 -4.699 -9.704 1.00 84.19 102 SER A CA 1
ATOM 797 C C . SER A 1 102 ? 7.317 -5.841 -10.277 1.00 84.19 102 SER A C 1
ATOM 799 O O . SER A 1 102 ? 8.324 -5.594 -10.938 1.00 84.19 102 SER A O 1
ATOM 801 N N . ARG A 1 103 ? 6.887 -7.096 -10.097 1.00 81.62 103 ARG A N 1
ATOM 802 C CA . ARG A 1 103 ? 7.558 -8.260 -10.691 1.00 81.62 103 ARG A CA 1
ATOM 803 C C . ARG A 1 103 ? 7.531 -8.197 -12.213 1.00 81.62 103 ARG A C 1
ATOM 805 O O . ARG A 1 103 ? 8.569 -8.389 -12.835 1.00 81.62 103 ARG A O 1
ATOM 812 N N . TYR A 1 104 ? 6.379 -7.881 -12.800 1.00 80.12 104 TYR A N 1
ATOM 813 C CA . TYR A 1 104 ? 6.251 -7.718 -14.245 1.00 80.12 104 TYR A CA 1
ATOM 814 C C . TYR A 1 104 ? 7.184 -6.625 -14.782 1.00 80.12 104 TYR A C 1
ATOM 816 O O . TYR A 1 104 ? 7.879 -6.841 -15.776 1.00 80.12 104 TYR A O 1
ATOM 824 N N . TYR A 1 105 ? 7.252 -5.479 -14.097 1.00 80.62 105 TYR A N 1
ATOM 825 C CA . TYR A 1 105 ? 8.157 -4.393 -14.463 1.00 80.62 105 TYR A CA 1
ATOM 826 C C . TYR A 1 105 ? 9.629 -4.824 -14.407 1.00 80.62 105 TYR A C 1
ATOM 828 O O . TYR A 1 105 ? 10.374 -4.542 -15.334 1.00 80.62 105 TYR A O 1
ATOM 836 N N . LEU A 1 106 ? 10.049 -5.563 -13.378 1.00 78.25 106 LEU A N 1
ATOM 837 C CA . LEU A 1 106 ? 11.428 -6.063 -1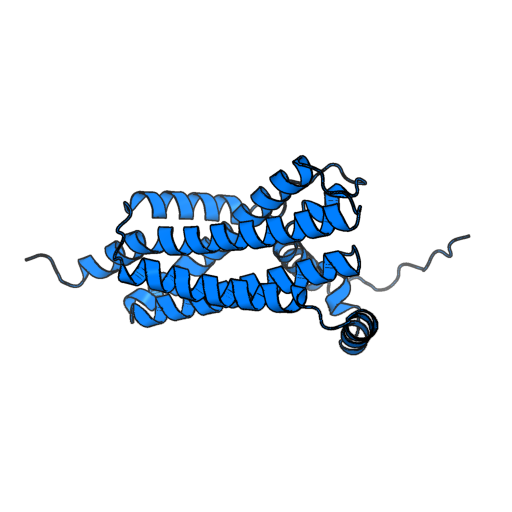3.277 1.00 78.25 106 LEU A CA 1
ATOM 838 C C . LEU A 1 106 ? 11.796 -7.107 -14.342 1.00 78.25 106 LEU A C 1
ATOM 840 O O . LEU A 1 106 ? 12.977 -7.348 -14.570 1.00 78.25 106 LEU A O 1
ATOM 844 N N . VAL A 1 107 ? 10.812 -7.773 -14.950 1.00 77.44 107 VAL A N 1
ATOM 845 C CA . VAL A 1 107 ? 11.048 -8.769 -16.008 1.00 77.44 107 VAL A CA 1
ATOM 846 C C . VAL A 1 107 ? 11.030 -8.117 -17.388 1.00 77.44 107 VAL A C 1
ATOM 848 O O . VAL A 1 107 ? 11.874 -8.418 -18.225 1.00 77.44 107 VAL A O 1
ATOM 851 N N . THR A 1 108 ? 10.078 -7.219 -17.634 1.00 74.88 108 THR A N 1
ATOM 852 C CA . THR A 1 108 ? 9.825 -6.670 -18.975 1.00 74.88 108 THR A CA 1
ATOM 853 C C . THR A 1 108 ? 10.337 -5.245 -19.163 1.00 74.88 108 THR A C 1
ATOM 855 O O . THR A 1 108 ? 10.416 -4.777 -20.292 1.00 74.88 108 THR A O 1
ATOM 858 N N . ASN A 1 109 ? 10.660 -4.532 -18.079 1.00 73.44 109 ASN A N 1
ATOM 859 C CA . ASN A 1 109 ? 10.912 -3.085 -18.044 1.00 73.44 109 ASN A CA 1
ATOM 860 C C . ASN A 1 109 ? 9.758 -2.230 -18.610 1.00 73.44 109 ASN A C 1
ATOM 862 O O . ASN A 1 109 ? 9.940 -1.047 -18.903 1.00 73.44 109 ASN A O 1
ATOM 866 N N . THR A 1 110 ? 8.553 -2.803 -18.725 1.00 73.38 110 THR A N 1
ATOM 867 C CA . THR A 1 110 ? 7.355 -2.127 -19.243 1.00 73.38 110 THR A CA 1
ATOM 868 C C . THR A 1 110 ? 6.283 -1.969 -18.165 1.00 73.38 110 THR A C 1
ATOM 870 O O . THR A 1 110 ? 6.181 -2.761 -17.225 1.00 73.38 110 THR A O 1
ATOM 873 N N . LEU A 1 111 ? 5.481 -0.908 -18.275 1.00 76.75 111 LEU A N 1
ATOM 874 C CA . LEU A 1 111 ? 4.353 -0.649 -17.380 1.00 76.75 111 LEU A CA 1
ATOM 875 C C . LEU A 1 111 ? 3.098 -1.324 -17.952 1.00 76.75 111 LEU A C 1
ATOM 877 O O . LEU A 1 111 ? 2.557 -0.878 -18.957 1.00 76.75 111 LEU A O 1
ATOM 881 N N . LEU A 1 112 ? 2.602 -2.365 -17.276 1.00 65.44 112 LEU A N 1
ATOM 882 C CA . LEU A 1 112 ? 1.500 -3.231 -17.736 1.00 65.44 112 LEU A CA 1
ATOM 883 C C . LEU A 1 112 ? 0.145 -2.509 -17.956 1.00 65.44 112 LEU A C 1
ATOM 885 O O . LEU A 1 112 ? -0.796 -3.094 -18.481 1.00 65.44 112 LEU A O 1
ATOM 889 N N . GLY A 1 113 ? 0.019 -1.241 -17.552 1.00 56.66 113 GLY A N 1
ATOM 890 C CA . GLY A 1 113 ? -1.240 -0.491 -17.601 1.00 56.66 113 GLY A CA 1
ATOM 891 C C . GLY A 1 113 ? -1.792 -0.220 -19.001 1.00 56.66 113 GLY A C 1
ATOM 892 O O . GLY A 1 113 ? -3.005 -0.142 -19.134 1.00 56.66 113 GLY A O 1
ATOM 893 N N . ALA A 1 114 ? -0.944 -0.102 -20.025 1.00 51.72 114 ALA A N 1
ATOM 894 C CA . ALA A 1 114 ? -1.384 0.251 -21.380 1.00 51.72 114 ALA A CA 1
ATOM 895 C C . ALA A 1 114 ? -1.814 -0.958 -22.235 1.00 51.72 114 ALA A C 1
ATOM 897 O O . ALA A 1 114 ? -2.478 -0.790 -23.252 1.00 51.72 114 ALA A O 1
ATOM 898 N N . ASP A 1 115 ? -1.446 -2.171 -21.817 1.00 54.84 115 ASP A N 1
ATOM 899 C CA . ASP A 1 115 ? -1.393 -3.338 -22.705 1.00 54.84 115 ASP A CA 1
ATOM 900 C C . ASP A 1 115 ? -2.283 -4.509 -22.245 1.00 54.84 115 ASP A C 1
ATOM 902 O O . ASP A 1 115 ? -2.509 -5.451 -23.005 1.00 54.84 115 ASP A O 1
ATOM 906 N N . LEU A 1 116 ? -2.855 -4.462 -21.033 1.00 54.88 116 LEU A N 1
ATOM 907 C CA . LEU A 1 116 ? -3.616 -5.589 -20.469 1.00 54.88 116 LEU A CA 1
ATOM 908 C C . LEU A 1 116 ? -4.907 -5.923 -21.245 1.00 54.88 116 LEU A C 1
ATOM 910 O O . LEU A 1 116 ? -5.343 -7.070 -21.235 1.00 54.88 116 LEU A O 1
ATOM 914 N N . PHE A 1 117 ? -5.514 -4.937 -21.914 1.00 52.25 117 PHE A N 1
ATOM 915 C CA . PHE A 1 117 ? -6.670 -5.149 -22.796 1.00 52.25 117 PHE A CA 1
ATOM 916 C C . PHE A 1 117 ? -6.286 -5.355 -24.272 1.00 52.25 117 PHE A C 1
ATOM 918 O O . PHE A 1 117 ? -7.149 -5.701 -25.076 1.00 52.25 117 PHE A O 1
ATOM 925 N N . GLY A 1 118 ? -5.013 -5.150 -24.630 1.00 51.28 118 GLY A N 1
ATOM 926 C CA . GLY A 1 118 ? -4.484 -5.384 -25.977 1.00 51.28 118 GLY A CA 1
ATOM 927 C C . GLY A 1 118 ? -3.894 -6.784 -26.166 1.00 51.28 118 GLY A C 1
ATOM 928 O O . GLY A 1 118 ? -4.000 -7.343 -27.255 1.00 51.28 118 GLY A O 1
ATOM 929 N N . TYR A 1 119 ? -3.319 -7.373 -25.113 1.00 51.84 119 TYR A N 1
ATOM 930 C CA . TYR A 1 119 ? -2.791 -8.738 -25.135 1.00 51.84 119 TYR A CA 1
ATOM 931 C C . TYR A 1 119 ? -3.841 -9.770 -24.735 1.00 51.84 119 TYR A C 1
ATOM 933 O O . TYR A 1 119 ? -4.598 -9.596 -23.778 1.00 51.84 119 TYR A O 1
ATOM 941 N N . SER A 1 120 ? -3.844 -10.908 -25.428 1.00 54.75 120 SER A N 1
ATOM 942 C CA . SER A 1 120 ? -4.631 -12.055 -24.992 1.00 54.75 120 SER A CA 1
ATOM 943 C C . SER A 1 120 ? -4.069 -12.595 -23.666 1.00 54.75 120 SER A C 1
ATOM 945 O O . SER A 1 120 ? -2.856 -12.584 -23.440 1.00 54.75 120 SER A O 1
ATOM 947 N N . LEU A 1 121 ? -4.923 -13.112 -22.771 1.00 54.25 121 LEU A N 1
ATOM 948 C CA . LEU A 1 121 ? -4.465 -13.776 -21.534 1.00 54.25 121 LEU A CA 1
ATOM 949 C C . LEU A 1 121 ? -3.441 -14.894 -21.826 1.00 54.25 121 LEU A C 1
ATOM 951 O O . LEU A 1 121 ? -2.583 -15.175 -20.987 1.00 54.25 121 LEU A O 1
ATOM 955 N N . SER A 1 122 ? -3.499 -15.491 -23.022 1.00 55.38 122 SER A N 1
ATOM 956 C CA . SER A 1 122 ? -2.503 -16.433 -23.538 1.00 55.38 122 SER A CA 1
ATOM 957 C C . SER A 1 122 ? -1.120 -15.812 -23.728 1.00 55.38 122 SER A C 1
ATOM 959 O O . SER A 1 122 ? -0.141 -16.440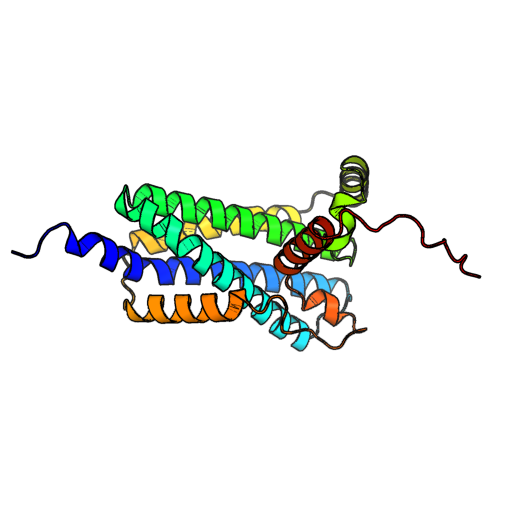 -23.337 1.00 55.38 122 SER A O 1
ATOM 961 N N . ASP A 1 123 ? -0.994 -14.589 -24.239 1.00 57.44 123 ASP A N 1
ATOM 962 C CA . ASP A 1 123 ? 0.313 -13.955 -24.477 1.00 57.44 123 ASP A CA 1
ATOM 963 C C . ASP A 1 123 ? 0.999 -13.560 -23.164 1.00 57.44 123 ASP A C 1
ATOM 965 O O . ASP A 1 123 ? 2.207 -13.757 -22.995 1.00 57.44 123 ASP A O 1
ATOM 969 N N . ILE A 1 124 ? 0.210 -13.102 -22.184 1.00 60.00 124 ILE A N 1
ATOM 970 C CA . ILE A 1 124 ? 0.691 -12.808 -20.826 1.00 60.00 124 ILE A CA 1
ATOM 971 C C . ILE A 1 124 ? 1.183 -14.099 -20.162 1.00 60.00 124 ILE A C 1
ATOM 973 O O . ILE A 1 124 ? 2.284 -14.138 -19.611 1.00 60.00 124 ILE A O 1
ATOM 977 N N . GLN A 1 125 ? 0.405 -15.185 -20.243 1.00 60.69 125 GLN A N 1
ATOM 978 C CA . GLN A 1 125 ? 0.818 -16.477 -19.692 1.00 60.69 125 GLN A CA 1
ATOM 979 C C . GLN A 1 125 ? 2.061 -17.033 -20.384 1.00 60.69 125 GLN A C 1
ATOM 981 O O . GLN A 1 125 ? 2.921 -17.591 -19.706 1.00 60.69 125 GLN A O 1
ATOM 986 N N . THR A 1 126 ? 2.174 -16.879 -21.703 1.00 59.66 126 THR A N 1
ATOM 987 C CA . THR A 1 126 ? 3.306 -17.410 -22.472 1.00 59.66 126 THR A CA 1
ATOM 988 C C . THR A 1 126 ? 4.584 -16.645 -22.142 1.00 59.66 126 THR A C 1
ATOM 990 O O . THR A 1 126 ? 5.587 -17.276 -21.829 1.00 59.66 126 THR A O 1
ATOM 993 N N . THR A 1 127 ? 4.520 -15.311 -22.070 1.00 60.03 127 THR A N 1
ATOM 994 C CA . THR A 1 127 ? 5.660 -14.448 -21.710 1.00 60.03 127 THR A CA 1
ATOM 995 C C . THR A 1 127 ? 6.117 -14.676 -20.272 1.00 60.03 127 THR A C 1
ATOM 997 O O . THR A 1 127 ? 7.314 -14.751 -20.007 1.00 60.03 127 THR A O 1
ATOM 1000 N N . VAL A 1 128 ? 5.184 -14.841 -19.327 1.00 59.69 128 VAL A N 1
ATOM 1001 C CA . VAL A 1 128 ? 5.519 -15.120 -17.921 1.00 59.69 128 VAL A CA 1
ATOM 1002 C C . VAL A 1 128 ? 6.075 -16.539 -17.760 1.00 59.69 128 VAL A C 1
ATOM 1004 O O . VAL A 1 128 ? 7.050 -16.737 -17.041 1.00 59.69 128 VAL A O 1
ATOM 1007 N N . ARG A 1 129 ? 5.519 -17.544 -18.449 1.00 59.62 129 ARG A N 1
ATOM 1008 C CA . ARG A 1 129 ? 6.005 -18.932 -18.359 1.00 59.62 129 ARG A CA 1
ATOM 1009 C C . ARG A 1 129 ? 7.341 -19.154 -19.060 1.00 59.62 129 ARG A C 1
ATOM 1011 O O . ARG A 1 129 ? 8.128 -19.954 -18.568 1.00 59.62 129 ARG A O 1
ATOM 1018 N N . SER A 1 130 ? 7.616 -18.462 -20.164 1.00 56.50 130 SER A N 1
ATOM 1019 C CA . SER A 1 130 ? 8.891 -18.589 -20.879 1.00 56.50 130 SER A CA 1
ATOM 1020 C C . SER A 1 130 ? 10.053 -17.885 -20.171 1.00 56.50 130 SER A C 1
ATOM 1022 O O . SER A 1 130 ? 11.206 -18.204 -20.441 1.00 56.50 130 SER A O 1
ATOM 1024 N N . SER A 1 131 ? 9.764 -16.943 -19.265 1.00 54.97 131 SER A N 1
ATOM 1025 C CA . SER A 1 131 ? 10.768 -16.138 -18.554 1.00 54.97 131 SER A CA 1
ATOM 1026 C C . SER A 1 131 ? 10.984 -16.529 -17.085 1.00 54.97 131 SER A C 1
ATOM 1028 O O . SER A 1 131 ? 11.928 -16.039 -16.463 1.00 54.97 131 SER A O 1
ATOM 1030 N N . THR A 1 132 ? 10.166 -17.423 -16.514 1.00 50.34 132 THR A N 1
ATOM 1031 C CA . THR A 1 132 ? 10.204 -17.726 -15.071 1.00 50.34 132 THR A CA 1
ATOM 1032 C C . THR A 1 132 ? 10.808 -19.101 -14.777 1.00 50.34 132 THR A C 1
ATOM 1034 O O . THR A 1 132 ? 10.129 -20.123 -14.860 1.00 50.34 132 THR A O 1
ATOM 1037 N N . TYR A 1 133 ? 12.060 -19.126 -14.313 1.00 58.38 133 TYR A N 1
ATOM 1038 C CA . TYR A 1 133 ? 12.512 -20.177 -13.398 1.00 58.38 133 TYR A CA 1
ATOM 1039 C C . TYR A 1 133 ? 11.962 -19.830 -12.010 1.00 58.38 133 TYR A C 1
ATOM 1041 O O . TYR A 1 133 ? 12.238 -18.743 -11.505 1.00 58.38 133 TYR A O 1
ATOM 1049 N N . PHE A 1 134 ? 11.156 -20.717 -11.417 1.00 58.00 134 PHE A N 1
ATOM 1050 C CA . PHE A 1 134 ? 10.546 -20.499 -10.101 1.00 58.00 134 PHE A CA 1
ATOM 1051 C C . PHE A 1 134 ? 11.658 -20.285 -9.064 1.00 58.00 134 PHE A C 1
ATOM 1053 O O . PHE A 1 134 ? 12.400 -21.209 -8.733 1.00 58.00 134 PHE A O 1
ATOM 1060 N N . SER A 1 135 ? 11.821 -19.051 -8.596 1.00 69.19 135 SER A N 1
ATOM 1061 C CA . SER A 1 135 ? 12.923 -18.651 -7.724 1.00 69.19 135 SER A CA 1
ATOM 1062 C C . SER A 1 135 ? 12.421 -18.399 -6.305 1.00 69.19 135 SER A C 1
ATOM 1064 O O . SER A 1 135 ? 11.253 -18.076 -6.093 1.00 69.19 135 SER A O 1
ATOM 1066 N N . LEU A 1 136 ? 13.308 -18.467 -5.306 1.00 69.94 136 LEU A N 1
ATOM 1067 C CA . LEU A 1 136 ? 12.963 -18.078 -3.928 1.00 69.94 136 LEU A CA 1
ATOM 1068 C C . LEU A 1 136 ? 12.453 -16.626 -3.839 1.00 69.94 136 LEU A C 1
ATOM 1070 O O . LEU A 1 136 ? 11.684 -16.302 -2.936 1.00 69.94 136 LEU A O 1
ATOM 1074 N N . ALA A 1 137 ? 12.822 -15.766 -4.795 1.00 70.75 137 ALA A N 1
ATOM 1075 C CA . ALA A 1 137 ? 12.322 -14.398 -4.884 1.00 70.75 137 ALA A CA 1
ATOM 1076 C C . ALA A 1 137 ? 10.814 -14.333 -5.197 1.00 70.75 137 ALA A C 1
ATOM 1078 O O . ALA A 1 137 ? 10.150 -13.389 -4.774 1.00 70.75 137 ALA A O 1
ATOM 1079 N N . ASP A 1 138 ? 10.245 -15.348 -5.857 1.00 72.00 138 ASP A N 1
ATOM 1080 C CA . ASP A 1 138 ? 8.809 -15.407 -6.166 1.00 72.00 138 ASP A CA 1
ATOM 1081 C C . ASP A 1 138 ? 7.953 -15.741 -4.929 1.00 72.00 138 ASP A C 1
ATOM 1083 O O . ASP A 1 138 ? 6.757 -15.454 -4.899 1.00 72.00 138 ASP A O 1
ATOM 1087 N N . LEU A 1 139 ? 8.561 -16.276 -3.861 1.00 81.06 139 LEU A N 1
ATOM 1088 C CA . LEU A 1 139 ? 7.897 -16.488 -2.567 1.00 81.06 139 LEU A CA 1
ATOM 1089 C C . LEU A 1 139 ? 7.863 -15.222 -1.699 1.00 81.06 139 LEU A C 1
ATOM 1091 O O . LEU A 1 139 ? 7.098 -15.154 -0.733 1.00 81.06 139 LEU A O 1
ATOM 1095 N N . LEU A 1 140 ? 8.666 -14.209 -2.034 1.00 82.50 140 LEU A N 1
ATOM 1096 C CA . LEU A 1 140 ? 8.821 -12.998 -1.232 1.00 82.50 140 LEU A CA 1
ATOM 1097 C C . LEU A 1 140 ? 7.503 -12.212 -1.061 1.00 82.50 140 LEU A C 1
ATOM 1099 O O . LEU A 1 140 ? 7.200 -11.840 0.075 1.00 82.50 140 LEU A O 1
ATOM 1103 N N . PRO A 1 141 ? 6.659 -12.017 -2.099 1.00 79.50 141 PRO A N 1
ATOM 1104 C CA . PRO A 1 141 ? 5.356 -11.371 -1.934 1.00 79.50 141 PRO A CA 1
ATOM 1105 C C . PRO A 1 141 ? 4.420 -12.133 -0.988 1.00 79.50 141 PRO A C 1
ATOM 1107 O O . PRO A 1 141 ? 3.697 -11.517 -0.207 1.00 79.50 141 PRO A O 1
ATOM 1110 N N . MET A 1 142 ? 4.458 -13.471 -1.013 1.00 83.31 142 MET A N 1
ATOM 1111 C CA . MET A 1 142 ? 3.642 -14.305 -0.124 1.00 83.31 142 MET A CA 1
ATOM 1112 C C . MET A 1 142 ? 4.128 -14.230 1.323 1.00 83.31 142 MET A C 1
ATOM 1114 O O . MET A 1 142 ? 3.317 -14.069 2.234 1.00 83.31 142 MET A O 1
ATOM 1118 N N . ALA A 1 143 ? 5.444 -14.267 1.546 1.00 86.88 143 ALA A N 1
ATOM 1119 C CA . ALA A 1 143 ? 6.020 -14.066 2.874 1.00 86.88 143 ALA A CA 1
ATOM 1120 C C . ALA A 1 143 ? 5.657 -12.681 3.443 1.00 86.88 143 ALA A C 1
ATOM 1122 O O . ALA A 1 143 ? 5.256 -12.562 4.603 1.00 86.88 143 ALA A O 1
ATOM 1123 N N . LEU A 1 144 ? 5.723 -11.643 2.605 1.00 87.88 144 LEU A N 1
ATOM 1124 C CA . LEU A 1 144 ? 5.382 -10.268 2.965 1.00 87.88 144 LEU A CA 1
ATOM 1125 C C . LEU A 1 144 ? 3.884 -10.116 3.281 1.00 87.88 144 LEU A C 1
ATOM 1127 O O . LEU A 1 144 ? 3.527 -9.433 4.239 1.00 87.88 144 LEU A O 1
ATOM 1131 N N . LEU A 1 145 ? 3.008 -10.825 2.563 1.00 88.81 145 LEU A N 1
ATOM 1132 C CA . LEU A 1 145 ? 1.575 -10.886 2.859 1.00 88.81 145 LEU A CA 1
ATOM 1133 C C . LEU A 1 145 ? 1.285 -11.546 4.216 1.00 88.81 145 LEU A C 1
ATOM 1135 O O . LEU A 1 145 ? 0.497 -11.025 5.007 1.00 88.81 145 LEU A O 1
ATOM 1139 N N . VAL A 1 146 ? 1.928 -12.682 4.507 1.00 90.31 146 VAL A N 1
ATOM 1140 C CA . VAL A 1 146 ? 1.780 -13.375 5.798 1.00 90.31 146 VAL A CA 1
ATOM 1141 C C . VAL A 1 146 ? 2.251 -12.473 6.937 1.00 90.31 146 VAL A C 1
ATOM 1143 O O . VAL A 1 146 ? 1.553 -12.335 7.946 1.00 90.31 146 VAL A O 1
ATOM 1146 N N . LEU A 1 147 ? 3.391 -11.802 6.755 1.00 91.19 147 LEU A N 1
ATOM 1147 C CA . LEU A 1 147 ? 3.926 -10.854 7.724 1.00 91.19 147 LEU A CA 1
ATOM 1148 C C . LEU A 1 147 ? 2.992 -9.648 7.915 1.00 91.19 147 LEU A C 1
ATOM 1150 O O . LEU A 1 147 ? 2.792 -9.223 9.050 1.00 91.19 147 LEU A O 1
ATOM 1154 N N . PHE A 1 148 ? 2.358 -9.145 6.850 1.00 91.88 148 PHE A N 1
ATOM 1155 C CA . PHE A 1 148 ? 1.363 -8.069 6.924 1.00 91.88 148 PHE A CA 1
ATOM 1156 C C . PHE A 1 148 ? 0.164 -8.467 7.783 1.00 91.88 148 PHE A C 1
ATOM 1158 O O . PHE A 1 148 ? -0.185 -7.766 8.736 1.00 91.88 148 PHE A O 1
ATOM 1165 N N . VAL A 1 149 ? -0.436 -9.627 7.504 1.00 90.62 149 VAL A N 1
ATOM 1166 C CA . VAL A 1 149 ? -1.585 -10.126 8.273 1.00 90.62 149 VAL A CA 1
ATOM 1167 C C . VAL A 1 149 ? -1.202 -10.355 9.737 1.00 90.62 149 VAL A C 1
ATOM 1169 O O . VAL A 1 149 ? -1.968 -10.006 10.641 1.00 90.62 149 VAL A O 1
ATOM 1172 N N . ALA A 1 150 ? -0.013 -10.909 9.988 1.00 90.31 150 ALA A N 1
ATOM 1173 C CA . ALA A 1 150 ? 0.507 -11.107 11.336 1.00 90.31 150 ALA A CA 1
ATOM 1174 C C . ALA A 1 150 ? 0.723 -9.773 12.069 1.00 90.31 150 ALA A C 1
ATOM 1176 O O . ALA A 1 150 ? 0.277 -9.636 13.209 1.00 90.31 150 ALA A O 1
ATOM 1177 N N . ALA A 1 151 ? 1.329 -8.779 11.413 1.00 88.94 151 ALA A N 1
ATOM 1178 C CA . ALA A 1 151 ? 1.582 -7.454 1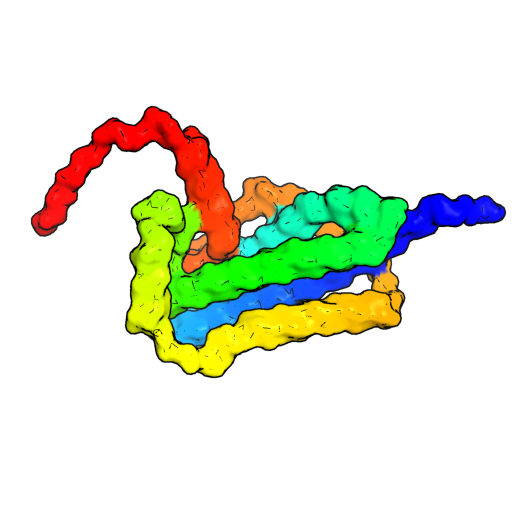1.972 1.00 88.94 151 ALA A CA 1
ATOM 1179 C C . ALA A 1 151 ? 0.274 -6.739 12.333 1.00 88.94 151 ALA A C 1
ATOM 1181 O O . ALA A 1 151 ? 0.104 -6.292 13.466 1.00 88.94 151 ALA A O 1
ATOM 1182 N N . VAL A 1 152 ? -0.696 -6.707 11.417 1.00 87.88 152 VAL A N 1
ATOM 1183 C CA . VAL A 1 152 ? -2.002 -6.073 11.650 1.00 87.88 152 VAL A CA 1
ATOM 1184 C C . VAL A 1 152 ? -2.757 -6.758 12.800 1.00 87.88 152 VAL A C 1
ATOM 1186 O O . VAL A 1 152 ? -3.304 -6.080 13.673 1.00 87.88 152 VAL A O 1
ATOM 1189 N N . ARG A 1 153 ? -2.734 -8.098 12.877 1.00 88.62 153 ARG A N 1
ATOM 1190 C CA . ARG A 1 153 ? -3.316 -8.847 14.010 1.00 88.62 153 ARG A CA 1
ATOM 1191 C C . ARG A 1 153 ? -2.582 -8.601 15.326 1.00 88.62 153 ARG A C 1
ATOM 1193 O O . ARG A 1 153 ? -3.223 -8.527 16.373 1.00 88.62 153 ARG A O 1
ATOM 1200 N N . TRP A 1 154 ? -1.257 -8.498 15.298 1.00 88.81 154 TRP A N 1
ATOM 1201 C CA . TRP A 1 154 ? -0.452 -8.218 16.484 1.00 88.81 154 TRP A CA 1
ATOM 1202 C C . TRP A 1 154 ? -0.767 -6.830 17.048 1.00 88.81 154 TRP A C 1
ATOM 1204 O O . TRP A 1 154 ? -1.045 -6.697 18.242 1.00 88.81 154 TRP A O 1
ATOM 1214 N N . VAL A 1 155 ? -0.832 -5.822 16.176 1.00 85.25 155 VAL A N 1
ATOM 1215 C CA . VAL A 1 155 ? -1.211 -4.454 16.543 1.00 85.25 155 VAL A CA 1
ATOM 1216 C C . VAL A 1 155 ? -2.629 -4.408 17.119 1.00 85.25 155 VAL A C 1
ATOM 1218 O O . VAL A 1 155 ? -2.850 -3.774 18.151 1.00 85.25 155 VAL A O 1
ATOM 1221 N N . GLN A 1 156 ? -3.574 -5.142 16.522 1.00 82.25 156 GLN A N 1
ATOM 1222 C CA . GLN A 1 156 ? -4.940 -5.247 17.040 1.00 82.25 156 GLN A CA 1
ATOM 1223 C C . GLN A 1 156 ? -4.983 -5.841 18.458 1.00 82.25 156 GLN A C 1
ATOM 1225 O O . GLN A 1 156 ? -5.714 -5.340 19.310 1.00 82.25 156 GLN A O 1
ATOM 1230 N N . LYS A 1 157 ? -4.191 -6.886 18.737 1.00 83.50 157 LYS A N 1
ATOM 1231 C CA . LYS A 1 157 ? -4.139 -7.525 20.065 1.00 83.50 157 LYS A CA 1
ATOM 1232 C C . LYS A 1 157 ? -3.522 -6.632 21.140 1.00 83.50 157 LYS A C 1
ATOM 1234 O O . LYS A 1 157 ? -3.935 -6.707 22.292 1.00 83.50 157 LYS A O 1
ATOM 1239 N N . ARG A 1 158 ? -2.542 -5.798 20.782 1.00 79.81 158 ARG A N 1
ATOM 1240 C CA . ARG A 1 158 ? -1.863 -4.886 21.718 1.00 79.81 158 ARG A CA 1
ATOM 1241 C C . ARG A 1 158 ? -2.724 -3.694 22.149 1.00 79.81 158 ARG A C 1
ATOM 1243 O O . ARG A 1 158 ? -2.278 -2.951 23.016 1.00 79.81 158 ARG A O 1
ATOM 1250 N N . SER A 1 159 ? -3.922 -3.512 21.575 1.00 69.44 159 SER A N 1
ATOM 1251 C CA . SER A 1 159 ? -4.828 -2.391 21.868 1.00 69.44 159 SER A CA 1
ATOM 1252 C C . SER A 1 159 ? -4.090 -1.045 21.909 1.00 69.44 159 SER A C 1
ATOM 1254 O O . SER A 1 159 ? -4.340 -0.213 22.784 1.00 69.44 159 SER A O 1
ATOM 1256 N N . LEU A 1 160 ? -3.151 -0.835 20.980 1.00 74.62 160 LEU A N 1
ATOM 1257 C CA . LEU A 1 160 ? -2.461 0.443 20.861 1.00 74.62 160 LEU A CA 1
ATOM 1258 C C . LEU A 1 160 ? -3.514 1.481 20.474 1.00 74.62 160 LEU A C 1
ATOM 1260 O O . LEU A 1 160 ? -4.141 1.382 19.423 1.00 74.62 160 LEU A O 1
ATOM 1264 N N . GLN A 1 161 ? -3.766 2.432 21.365 1.00 72.81 161 GLN A N 1
ATOM 1265 C CA . GLN A 1 161 ? -4.707 3.510 21.108 1.00 72.81 161 GLN A CA 1
ATOM 1266 C C . GLN A 1 161 ? -3.907 4.728 20.687 1.00 72.81 161 GLN A C 1
ATOM 1268 O O . GLN A 1 161 ? -3.153 5.289 21.479 1.00 72.81 161 GLN A O 1
ATOM 1273 N N . VAL A 1 162 ? -4.057 5.114 19.425 1.00 81.81 162 VAL A N 1
ATOM 1274 C CA . VAL A 1 162 ? -3.511 6.375 18.927 1.00 81.81 162 VAL A CA 1
ATOM 1275 C C . VAL A 1 162 ? -4.541 7.472 19.138 1.00 81.81 162 VAL A C 1
ATOM 1277 O O . VAL A 1 162 ? -5.744 7.216 19.249 1.00 81.81 162 VAL A O 1
ATOM 1280 N N . PHE A 1 163 ? -4.076 8.714 19.193 1.00 83.50 163 PHE A N 1
ATOM 1281 C CA . PHE A 1 163 ? -4.975 9.847 19.312 1.00 83.50 163 PHE A CA 1
ATOM 1282 C C . PHE A 1 163 ? -5.892 9.962 18.078 1.00 83.50 163 PHE A C 1
ATOM 1284 O O . PHE A 1 163 ? -5.416 9.848 16.947 1.00 83.50 163 PHE A O 1
ATOM 1291 N N . PRO A 1 164 ? -7.195 10.246 18.260 1.00 80.69 164 PRO A N 1
ATOM 1292 C CA . PRO A 1 164 ? -8.170 10.266 17.166 1.00 80.69 164 PRO A CA 1
ATOM 1293 C C . PRO A 1 164 ? -7.900 11.359 16.118 1.00 80.69 164 PRO A C 1
ATOM 1295 O O . PRO A 1 164 ? -8.293 11.206 14.964 1.00 80.69 164 PRO A O 1
ATOM 1298 N N . TRP A 1 165 ? -7.183 12.433 16.474 1.00 85.50 165 TRP A N 1
ATOM 1299 C CA . TRP A 1 165 ? -6.790 13.476 15.517 1.00 85.50 165 TRP A CA 1
ATOM 1300 C C . TRP A 1 165 ? -5.859 12.948 14.416 1.00 85.50 165 TRP A C 1
ATOM 1302 O O . TRP A 1 165 ? -5.900 13.451 13.295 1.00 85.50 165 TRP A O 1
ATOM 1312 N N . ALA A 1 166 ? -5.083 11.892 14.691 1.00 86.81 166 ALA A N 1
ATOM 1313 C CA . ALA A 1 166 ? -4.223 11.263 13.693 1.00 86.81 166 ALA A CA 1
ATOM 1314 C C . ALA A 1 166 ? -5.042 10.653 12.543 1.00 86.81 166 ALA A C 1
ATOM 1316 O O . ALA A 1 166 ? -4.637 10.741 11.386 1.00 86.81 166 ALA A O 1
ATOM 1317 N N . ALA A 1 167 ? -6.223 10.094 12.834 1.00 85.31 167 ALA A N 1
ATOM 1318 C CA . ALA A 1 167 ? -7.124 9.603 11.794 1.00 85.31 167 ALA A CA 1
ATOM 1319 C C . ALA A 1 167 ? -7.650 10.746 10.922 1.00 85.31 167 ALA A C 1
ATOM 1321 O O . ALA A 1 167 ? -7.676 10.612 9.703 1.00 85.31 167 ALA A O 1
ATOM 1322 N N . GLY A 1 168 ? -8.004 11.882 11.532 1.00 86.69 168 GLY A N 1
ATOM 1323 C CA . GLY A 1 168 ? -8.421 13.080 10.801 1.00 86.69 168 GLY A CA 1
ATOM 1324 C C . GLY A 1 168 ? -7.347 13.570 9.828 1.00 86.69 168 GLY A C 1
ATOM 1325 O O . GLY A 1 168 ? -7.640 13.788 8.656 1.00 86.69 168 GLY A O 1
ATOM 1326 N N . LEU A 1 169 ? -6.090 13.658 10.276 1.00 90.25 169 LEU A N 1
ATOM 1327 C CA . LEU A 1 169 ? -4.972 14.047 9.409 1.00 90.25 169 LEU A CA 1
ATOM 1328 C C . LEU A 1 169 ? -4.733 13.056 8.268 1.00 90.25 169 LEU A C 1
ATOM 1330 O O . LEU A 1 169 ? -4.529 13.480 7.134 1.00 90.25 169 LEU A O 1
ATOM 1334 N N . LEU A 1 170 ? -4.787 11.750 8.542 1.00 89.38 170 LEU A N 1
ATOM 1335 C CA . LEU A 1 170 ? -4.621 10.726 7.506 1.00 89.38 170 LEU A CA 1
ATOM 1336 C C . LEU A 1 170 ? -5.741 10.774 6.463 1.00 89.38 170 LEU A C 1
ATOM 1338 O O . LEU A 1 170 ? -5.476 10.582 5.279 1.00 89.38 170 LEU A O 1
ATOM 1342 N N . LEU A 1 171 ? -6.978 11.053 6.880 1.00 89.00 171 LEU A N 1
ATOM 1343 C CA . LEU A 1 171 ? -8.106 11.198 5.962 1.00 89.00 171 LEU A CA 1
ATOM 1344 C C . LEU A 1 171 ? -7.991 12.462 5.110 1.00 89.00 171 LEU A C 1
ATOM 1346 O O . LEU A 1 171 ? -8.228 12.389 3.908 1.00 89.00 171 LEU A O 1
ATOM 1350 N N . LEU A 1 172 ? -7.573 13.589 5.695 1.00 89.19 172 LEU A N 1
ATOM 1351 C CA . LEU A 1 172 ? -7.300 14.816 4.941 1.00 89.19 172 LEU A CA 1
ATOM 1352 C C . LEU A 1 172 ? -6.161 14.618 3.935 1.00 89.19 172 LEU A C 1
ATOM 1354 O O . LEU A 1 172 ? -6.279 15.035 2.785 1.00 89.19 172 LEU A O 1
ATOM 1358 N N . ALA A 1 173 ? -5.087 13.933 4.338 1.00 87.50 173 ALA A N 1
ATOM 1359 C CA . ALA A 1 173 ? -3.990 13.585 3.441 1.00 87.50 173 ALA A CA 1
ATOM 1360 C C . ALA A 1 173 ? -4.469 12.676 2.297 1.00 87.50 173 ALA A C 1
ATOM 1362 O O . ALA A 1 173 ? -4.204 12.966 1.133 1.00 87.50 173 ALA A O 1
ATOM 1363 N N . GLY A 1 174 ? -5.236 11.625 2.607 1.00 85.25 174 GLY A N 1
ATOM 1364 C CA . GLY A 1 174 ? -5.817 10.732 1.603 1.00 85.25 174 GLY A CA 1
ATOM 1365 C C . GLY A 1 174 ? -6.735 11.454 0.619 1.00 85.25 174 GLY A C 1
ATOM 1366 O O . GLY A 1 174 ? -6.591 11.262 -0.585 1.00 85.25 174 GLY A O 1
ATOM 1367 N N . MET A 1 175 ? -7.596 12.351 1.105 1.00 87.69 175 MET A N 1
ATOM 1368 C CA . MET A 1 175 ? -8.450 13.201 0.270 1.00 87.69 175 MET A CA 1
ATOM 1369 C C . MET A 1 175 ? -7.640 14.159 -0.621 1.00 87.69 175 MET A C 1
ATOM 1371 O O . MET A 1 175 ? -8.018 14.415 -1.759 1.00 87.69 175 MET A O 1
ATOM 1375 N N . GLY A 1 176 ? -6.508 14.684 -0.144 1.00 84.38 176 GLY A N 1
ATOM 1376 C CA . GLY A 1 176 ? -5.606 15.483 -0.979 1.00 84.38 176 GLY A CA 1
ATOM 1377 C C . GLY A 1 176 ? -4.952 14.659 -2.094 1.00 84.38 176 GLY A C 1
ATOM 1378 O O . GLY A 1 176 ? -4.766 15.146 -3.211 1.00 84.38 176 GLY A O 1
ATOM 1379 N N . CYS A 1 177 ? -4.638 13.394 -1.810 1.00 82.25 177 CYS A N 1
ATOM 1380 C CA . CYS A 1 177 ? -3.989 12.484 -2.750 1.00 82.25 177 CYS A CA 1
ATOM 1381 C C . CYS A 1 177 ? -4.941 11.880 -3.796 1.00 82.25 177 CYS A C 1
ATOM 1383 O O . CYS A 1 177 ? -4.478 11.562 -4.891 1.00 82.25 177 CYS A O 1
ATOM 1385 N N . THR A 1 178 ? -6.249 11.763 -3.527 1.00 75.38 178 THR A N 1
ATOM 1386 C CA . THR A 1 178 ? -7.219 11.197 -4.493 1.00 75.38 178 THR A CA 1
ATOM 1387 C C . THR A 1 178 ? -7.280 11.972 -5.809 1.00 75.38 178 THR A C 1
ATOM 1389 O O . THR A 1 178 ? -7.655 11.412 -6.829 1.00 75.38 178 THR A O 1
ATOM 1392 N N . PHE A 1 179 ? -6.903 13.251 -5.820 1.00 64.06 179 PHE A N 1
ATOM 1393 C CA . PHE A 1 179 ? -6.923 14.086 -7.027 1.00 64.06 179 PHE A CA 1
ATOM 1394 C C . PHE A 1 179 ? -5.575 14.151 -7.759 1.00 64.06 179 PHE A C 1
ATOM 1396 O O . PHE A 1 179 ? -5.453 14.856 -8.759 1.00 64.06 179 PHE A O 1
ATOM 1403 N N . ARG A 1 180 ? -4.539 13.466 -7.257 1.00 67.06 180 ARG A N 1
ATOM 1404 C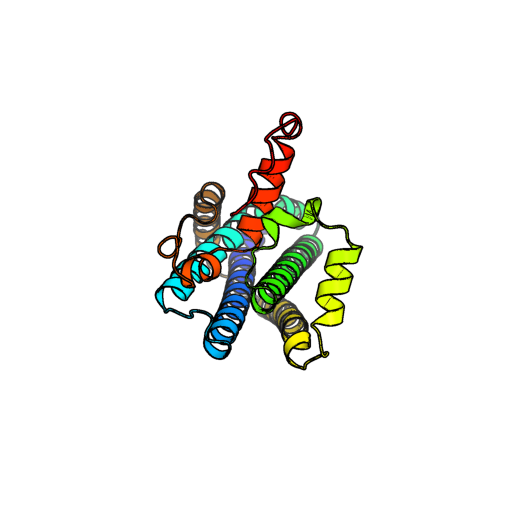 CA . ARG A 1 180 ? -3.153 13.617 -7.723 1.00 67.06 180 ARG A CA 1
ATOM 1405 C C . ARG A 1 180 ? -2.433 12.271 -7.807 1.00 67.06 180 ARG A C 1
ATOM 1407 O O . ARG A 1 180 ? -1.514 11.987 -7.042 1.00 67.06 180 ARG A O 1
ATOM 1414 N N . TYR A 1 181 ? -2.842 11.447 -8.766 1.00 63.59 181 TYR A N 1
ATOM 1415 C CA . TYR A 1 181 ? -2.173 10.181 -9.069 1.00 63.59 181 TYR A CA 1
ATOM 1416 C C . TYR A 1 181 ? -0.849 10.427 -9.807 1.00 63.59 181 TYR A C 1
ATOM 1418 O O . TYR A 1 181 ? -0.834 11.146 -10.801 1.00 63.59 181 TYR A O 1
ATOM 1426 N N . ASN A 1 182 ? 0.253 9.821 -9.341 1.00 65.31 182 ASN A N 1
ATOM 1427 C CA . ASN A 1 182 ? 1.592 9.958 -9.943 1.00 65.31 182 ASN A CA 1
ATOM 1428 C C . ASN A 1 182 ? 2.049 11.416 -10.140 1.00 65.31 182 ASN A C 1
ATOM 1430 O O . ASN A 1 182 ? 2.655 11.758 -11.152 1.00 65.31 182 ASN A O 1
ATOM 1434 N N . ALA A 1 183 ? 1.753 12.288 -9.173 1.00 61.94 183 ALA A N 1
ATOM 1435 C CA . ALA A 1 183 ? 2.114 13.705 -9.252 1.00 61.94 183 ALA A CA 1
ATOM 1436 C C . ALA A 1 183 ? 3.631 13.953 -9.268 1.00 61.94 183 ALA A C 1
ATOM 1438 O O . ALA A 1 183 ? 4.070 15.034 -9.660 1.00 61.94 183 ALA A O 1
ATOM 1439 N N . PHE A 1 184 ? 4.421 12.967 -8.843 1.00 67.81 184 PHE A N 1
ATOM 1440 C CA . PHE A 1 184 ? 5.873 13.022 -8.866 1.00 67.81 184 PHE A CA 1
ATOM 1441 C C . PHE A 1 184 ? 6.404 12.055 -9.922 1.00 67.81 184 PHE A C 1
ATOM 1443 O O . PHE A 1 184 ? 6.001 10.901 -9.975 1.00 67.8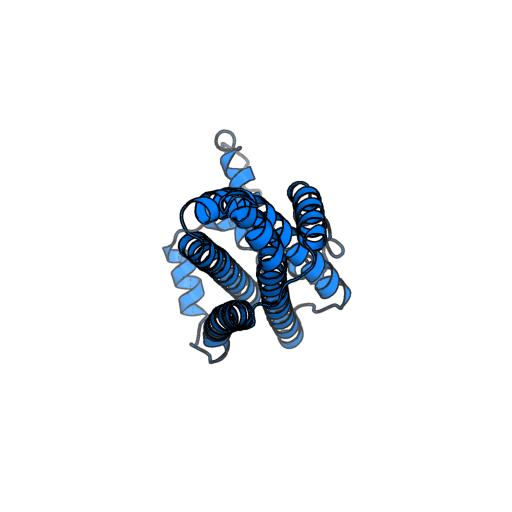1 184 PHE A O 1
ATOM 1450 N N . SER A 1 185 ? 7.332 12.497 -10.759 1.00 67.50 185 SER A N 1
ATOM 1451 C CA . SER A 1 185 ? 8.056 11.617 -11.675 1.00 67.50 185 SER A CA 1
ATOM 1452 C C . SER A 1 185 ? 9.494 12.089 -11.744 1.00 67.50 185 SER A C 1
ATOM 1454 O O . SER A 1 185 ? 9.754 13.294 -11.772 1.00 67.50 185 SER A O 1
ATOM 1456 N N . ALA A 1 186 ? 10.432 11.146 -11.808 1.00 61.72 186 ALA A N 1
ATOM 1457 C CA . ALA A 1 186 ? 11.774 11.473 -12.264 1.00 61.72 186 ALA A CA 1
ATOM 1458 C C . ALA A 1 186 ? 11.714 11.987 -13.717 1.00 61.72 186 ALA A C 1
ATOM 1460 O O . ALA A 1 186 ? 10.726 11.765 -14.426 1.00 61.72 186 ALA A O 1
ATOM 1461 N N . GLN A 1 187 ? 12.758 12.706 -14.136 1.00 64.00 187 GLN A N 1
ATOM 1462 C CA . GLN A 1 187 ? 12.815 13.384 -15.433 1.00 64.00 187 GLN A CA 1
ATOM 1463 C C . GLN A 1 187 ? 12.391 12.447 -16.583 1.00 64.00 187 GLN A C 1
ATOM 1465 O O . GLN A 1 187 ? 12.954 11.348 -16.692 1.00 64.00 187 GLN A O 1
ATOM 1470 N N . PRO A 1 188 ? 11.421 12.854 -17.430 1.00 59.91 188 PRO A N 1
ATOM 1471 C CA . PRO A 1 188 ? 10.989 12.063 -18.580 1.00 59.91 188 PRO A CA 1
ATOM 1472 C C . PRO A 1 188 ? 12.180 11.675 -19.463 1.00 59.91 188 PRO A C 1
ATOM 1474 O O . PRO A 1 188 ? 13.059 12.498 -19.710 1.00 59.91 188 PRO A O 1
ATOM 1477 N N . GLY A 1 189 ? 12.224 10.422 -19.920 1.00 59.53 189 GLY A N 1
ATOM 1478 C CA . GLY A 1 189 ? 13.323 9.902 -20.747 1.00 59.53 189 GLY A CA 1
ATOM 1479 C C . GLY A 1 189 ? 14.527 9.355 -19.971 1.00 59.53 189 GLY A C 1
ATOM 1480 O O . GLY A 1 189 ? 15.471 8.872 -20.588 1.00 59.53 189 GLY A O 1
ATOM 1481 N N . THR A 1 190 ? 14.504 9.373 -18.634 1.00 63.50 190 THR A N 1
ATOM 1482 C CA . THR A 1 190 ? 15.505 8.668 -17.815 1.00 63.50 190 THR A CA 1
ATOM 1483 C C . THR A 1 190 ? 15.017 7.264 -17.429 1.00 63.50 190 THR A C 1
ATOM 1485 O O . THR A 1 190 ? 13.817 7.086 -17.204 1.00 63.50 190 THR A O 1
ATOM 1488 N N . PRO A 1 191 ? 15.910 6.268 -17.259 1.00 63.19 191 PRO A N 1
ATOM 1489 C CA . PRO A 1 191 ? 15.537 4.944 -16.737 1.00 63.19 191 PRO A CA 1
ATOM 1490 C C . PRO A 1 191 ? 14.802 5.003 -15.382 1.00 63.19 191 PRO A C 1
ATOM 1492 O O . PRO A 1 191 ? 13.938 4.181 -15.084 1.00 63.19 191 PRO A O 1
ATOM 1495 N N . GLY A 1 192 ? 15.079 6.039 -14.579 1.00 65.56 192 GLY A N 1
ATOM 1496 C CA . GLY A 1 192 ? 14.413 6.284 -13.299 1.00 65.56 192 GLY A CA 1
ATOM 1497 C C . GLY A 1 192 ? 12.963 6.775 -13.406 1.00 65.56 192 GLY A C 1
ATOM 1498 O O . GLY A 1 192 ? 12.240 6.709 -12.411 1.00 65.56 192 GLY A O 1
ATOM 1499 N N . ALA A 1 193 ? 12.507 7.241 -14.577 1.00 73.75 193 ALA A N 1
ATOM 1500 C CA . ALA A 1 193 ? 11.143 7.738 -14.772 1.00 73.75 193 ALA A CA 1
ATOM 1501 C C . ALA A 1 193 ? 10.109 6.634 -14.518 1.00 73.75 193 ALA A C 1
ATOM 1503 O O . ALA A 1 193 ? 9.279 6.766 -13.620 1.00 73.75 193 ALA A O 1
ATOM 1504 N N . ASN A 1 194 ? 10.227 5.494 -15.203 1.00 76.50 194 ASN A N 1
ATOM 1505 C CA . ASN A 1 194 ? 9.295 4.371 -15.040 1.00 76.50 194 ASN A CA 1
ATOM 1506 C C . ASN A 1 194 ? 9.414 3.705 -13.660 1.00 76.50 194 ASN A C 1
ATOM 1508 O O . ASN A 1 194 ? 8.426 3.209 -13.113 1.00 76.50 194 ASN A O 1
ATOM 1512 N N . LEU A 1 195 ? 10.607 3.753 -13.058 1.00 76.88 195 LEU A N 1
ATOM 1513 C CA . LEU A 1 195 ? 10.825 3.260 -11.703 1.00 76.88 195 LEU A CA 1
ATOM 1514 C C . LEU A 1 195 ? 10.089 4.126 -10.665 1.00 76.88 195 LEU A C 1
ATOM 1516 O O . LEU A 1 195 ? 9.520 3.590 -9.718 1.00 76.88 195 LEU A O 1
ATOM 1520 N N . SER A 1 196 ? 10.032 5.446 -10.869 1.00 79.12 196 SER A N 1
ATOM 1521 C CA . SER A 1 196 ? 9.413 6.401 -9.937 1.00 79.12 196 SER A CA 1
ATOM 1522 C C . SER A 1 196 ? 7.879 6.405 -9.925 1.00 79.12 196 SER A C 1
ATOM 1524 O O . SER A 1 196 ? 7.264 6.945 -9.007 1.00 79.12 196 SER A O 1
ATOM 1526 N N . VAL A 1 197 ? 7.237 5.787 -10.914 1.00 80.25 197 VAL A N 1
ATOM 1527 C CA . VAL A 1 197 ? 5.775 5.763 -11.051 1.00 80.25 197 VAL A CA 1
ATOM 1528 C C . VAL A 1 197 ? 5.157 4.721 -10.107 1.00 80.25 197 VAL A C 1
ATOM 1530 O O . VAL A 1 197 ? 5.705 3.628 -9.913 1.00 80.25 197 VAL A O 1
ATOM 1533 N N . ASN A 1 198 ? 4.001 5.029 -9.503 1.00 80.75 198 ASN A N 1
ATOM 1534 C CA . ASN A 1 198 ? 3.168 4.016 -8.851 1.00 80.75 198 ASN A CA 1
ATOM 1535 C C . ASN A 1 198 ? 2.431 3.210 -9.927 1.00 80.75 198 ASN A C 1
ATOM 1537 O O . ASN A 1 198 ? 1.621 3.734 -10.699 1.00 80.75 198 ASN A O 1
ATOM 1541 N N . LYS A 1 199 ? 2.726 1.912 -9.963 1.00 80.44 199 LYS A N 1
ATOM 1542 C CA . LYS A 1 199 ? 2.277 1.001 -11.020 1.00 80.44 199 LYS A CA 1
ATOM 1543 C C . LYS A 1 199 ? 0.787 0.685 -10.919 1.00 80.44 199 LYS A C 1
ATOM 1545 O O . LYS A 1 199 ? 0.126 0.612 -11.948 1.00 80.44 199 LYS A O 1
ATOM 1550 N N . CYS A 1 200 ? 0.240 0.587 -9.707 1.00 77.62 200 CYS A N 1
ATOM 1551 C CA . CYS A 1 200 ? -1.199 0.420 -9.481 1.00 77.62 200 CYS A CA 1
ATOM 1552 C C . CYS A 1 200 ? -1.996 1.645 -9.945 1.00 77.62 200 CYS A C 1
ATOM 1554 O O . CYS A 1 200 ? -3.001 1.505 -10.631 1.00 77.62 200 CYS A O 1
ATOM 1556 N N . ALA A 1 201 ? -1.527 2.848 -9.625 1.00 76.62 201 ALA A N 1
ATOM 1557 C CA . ALA A 1 201 ? -2.126 4.107 -10.037 1.00 76.62 201 ALA A CA 1
ATOM 1558 C C . ALA A 1 201 ? -2.060 4.276 -11.558 1.00 76.62 201 ALA A C 1
ATOM 1560 O O . ALA A 1 201 ? -3.046 4.673 -12.174 1.00 76.62 201 ALA A O 1
ATOM 1561 N N . TYR A 1 202 ? -0.920 3.933 -12.169 1.00 77.31 202 TYR A N 1
ATOM 1562 C CA . TYR A 1 202 ? -0.772 3.929 -13.624 1.00 77.31 202 TYR A CA 1
ATOM 1563 C C . TYR A 1 202 ? -1.739 2.938 -14.277 1.00 77.31 202 TYR A C 1
ATOM 1565 O O . TYR A 1 202 ? -2.442 3.303 -15.212 1.00 77.31 202 TYR A O 1
ATOM 1573 N N . PHE A 1 203 ? -1.830 1.718 -13.740 1.00 76.50 203 PHE A N 1
ATOM 1574 C CA . PHE A 1 203 ? -2.768 0.699 -14.198 1.00 76.50 203 PHE A CA 1
ATOM 1575 C C . PHE A 1 203 ? -4.219 1.189 -14.117 1.00 76.50 203 PHE A C 1
ATOM 1577 O O . PHE A 1 203 ? -4.929 1.161 -15.114 1.00 76.50 203 PHE A O 1
ATOM 1584 N N . VAL A 1 204 ? -4.667 1.695 -12.966 1.00 75.25 204 VAL A N 1
ATOM 1585 C CA . VAL A 1 204 ? -6.041 2.201 -12.809 1.00 75.25 204 VAL A CA 1
ATOM 1586 C C . VAL A 1 204 ? -6.323 3.354 -13.778 1.00 75.25 204 VAL A C 1
ATOM 1588 O O . VAL A 1 204 ? -7.363 3.353 -14.429 1.00 75.25 204 VAL A O 1
ATOM 1591 N N . ASN A 1 205 ? -5.398 4.308 -13.917 1.00 76.06 205 ASN A N 1
ATOM 1592 C CA . ASN A 1 205 ? -5.590 5.464 -14.791 1.00 76.06 205 ASN A CA 1
ATOM 1593 C C . ASN A 1 205 ? -5.644 5.076 -16.278 1.00 76.06 205 ASN A C 1
ATOM 1595 O O . ASN A 1 205 ? -6.560 5.492 -16.980 1.00 76.06 205 ASN A O 1
ATOM 1599 N N . ALA A 1 206 ? -4.713 4.240 -16.745 1.00 72.00 206 ALA A N 1
ATOM 1600 C CA . ALA A 1 206 ? -4.685 3.787 -18.136 1.00 72.00 206 ALA A CA 1
ATOM 1601 C C . ALA A 1 206 ? -5.994 3.077 -18.526 1.00 72.00 206 ALA A C 1
ATOM 1603 O O . ALA A 1 206 ? -6.601 3.406 -19.542 1.00 72.00 206 ALA A O 1
ATOM 1604 N N . ASN A 1 207 ? -6.508 2.208 -17.650 1.00 71.19 207 ASN A N 1
ATOM 1605 C CA . ASN A 1 207 ? -7.761 1.493 -17.897 1.00 71.19 207 ASN A CA 1
ATOM 1606 C C . ASN A 1 207 ? -9.004 2.402 -17.845 1.00 71.19 207 ASN A C 1
ATOM 1608 O O . ASN A 1 207 ? -9.949 2.202 -18.608 1.00 71.19 207 ASN A O 1
ATOM 1612 N N . LEU A 1 208 ? -9.025 3.413 -16.970 1.00 71.06 208 LEU A N 1
ATOM 1613 C CA . LEU A 1 208 ? -10.118 4.392 -16.930 1.00 71.06 208 LEU A CA 1
ATOM 1614 C C . LEU A 1 208 ? -10.115 5.310 -18.163 1.00 71.06 208 LEU A C 1
ATOM 1616 O O . LEU A 1 208 ? -11.184 5.662 -18.661 1.00 71.06 208 LEU A O 1
ATOM 1620 N N . ALA A 1 209 ? -8.938 5.681 -18.671 1.00 67.94 209 ALA A N 1
ATOM 1621 C CA . ALA A 1 209 ? -8.800 6.494 -19.876 1.00 67.94 209 ALA A CA 1
ATOM 1622 C C . ALA A 1 209 ? -9.238 5.737 -21.145 1.00 67.94 209 ALA A C 1
ATOM 1624 O O . ALA A 1 209 ? -9.947 6.300 -21.986 1.00 67.94 209 ALA A O 1
ATOM 1625 N N . ASP A 1 210 ? -8.892 4.452 -21.260 1.00 61.41 210 ASP A N 1
ATOM 1626 C CA . ASP A 1 210 ? -9.318 3.609 -22.384 1.00 61.41 210 ASP A CA 1
ATOM 1627 C C . ASP A 1 210 ? -10.825 3.302 -22.341 1.00 61.41 210 ASP A C 1
ATOM 1629 O O . ASP A 1 210 ? -11.506 3.376 -23.365 1.00 61.41 210 ASP A O 1
ATOM 1633 N N . GLY A 1 211 ? -11.396 3.085 -21.149 1.00 53.50 211 GLY A N 1
ATOM 1634 C CA . GLY A 1 211 ? -12.846 2.934 -20.976 1.00 53.50 211 GLY A CA 1
ATOM 1635 C C . GLY A 1 211 ? -13.653 4.169 -21.406 1.00 53.50 211 GLY A C 1
ATOM 1636 O O . GLY A 1 211 ? -14.779 4.037 -21.881 1.00 53.50 211 GLY A O 1
ATOM 1637 N N . ASN A 1 212 ? -13.065 5.366 -21.307 1.00 52.75 212 ASN A N 1
ATOM 1638 C CA . ASN A 1 212 ? -13.693 6.625 -21.720 1.00 52.75 212 ASN A CA 1
ATOM 1639 C C . ASN A 1 212 ? -13.483 6.950 -23.215 1.00 52.75 212 ASN A C 1
ATOM 1641 O O . ASN A 1 212 ? -14.114 7.863 -23.748 1.00 52.75 212 ASN A O 1
ATOM 1645 N N . THR A 1 213 ? -12.608 6.213 -23.910 1.00 48.94 213 THR A N 1
ATOM 1646 C CA . THR A 1 213 ? -12.307 6.394 -25.344 1.00 48.94 213 THR A CA 1
ATOM 1647 C C . THR A 1 213 ? -12.857 5.277 -26.235 1.00 48.94 213 THR A C 1
ATOM 1649 O O . THR A 1 213 ? -12.512 5.212 -27.419 1.00 48.94 213 THR A O 1
ATOM 1652 N N . GLY A 1 214 ? -13.815 4.489 -25.730 1.00 45.91 214 GLY A N 1
ATOM 1653 C CA . GLY A 1 214 ? -14.571 3.450 -26.449 1.00 45.91 214 GLY A CA 1
ATOM 1654 C C . GLY A 1 214 ? -15.376 3.895 -27.688 1.00 45.91 214 GLY A C 1
ATOM 1655 O O . GLY A 1 214 ? -16.319 3.217 -28.074 1.00 45.91 214 GLY A O 1
ATOM 1656 N N . SER A 1 215 ? -15.032 5.011 -28.339 1.00 44.09 215 SER A N 1
ATOM 1657 C CA . SER A 1 215 ? -15.666 5.474 -29.577 1.00 44.09 215 SER A CA 1
ATOM 1658 C C . SER A 1 215 ? -14.723 6.139 -30.597 1.00 44.09 215 SER A C 1
ATOM 1660 O O . SER A 1 215 ? -15.235 6.701 -31.562 1.00 44.09 215 SER A O 1
ATOM 1662 N N . LYS A 1 216 ? -13.383 6.123 -30.463 1.00 38.94 216 LYS A N 1
ATOM 1663 C CA . LYS A 1 216 ? -12.491 6.667 -31.524 1.00 38.94 216 LYS A CA 1
ATOM 1664 C C . LYS A 1 216 ? -11.128 5.967 -31.646 1.00 38.94 216 LYS A C 1
ATOM 1666 O O . LYS A 1 216 ? -10.085 6.602 -31.541 1.00 38.94 216 LYS A O 1
ATOM 1671 N N . ARG A 1 217 ? -11.117 4.673 -31.971 1.00 41.97 217 ARG A N 1
ATOM 1672 C CA . ARG A 1 217 ? -9.982 4.056 -32.691 1.00 41.97 217 ARG A CA 1
ATOM 1673 C C . ARG A 1 217 ? -10.470 3.348 -33.954 1.00 41.97 217 ARG A C 1
ATOM 1675 O O . ARG A 1 217 ? -10.310 2.148 -34.118 1.00 41.97 217 ARG A O 1
ATOM 1682 N N . SER A 1 218 ? -11.068 4.112 -34.862 1.00 38.81 218 SER A N 1
ATOM 1683 C CA . SER A 1 218 ? -11.109 3.758 -36.280 1.00 38.81 218 SER A CA 1
ATOM 1684 C C . SER A 1 218 ? -10.120 4.669 -37.004 1.00 38.81 218 SER A C 1
ATOM 1686 O O . SER A 1 218 ? -10.352 5.872 -37.094 1.00 38.81 218 SER A O 1
ATOM 1688 N N . HIS A 1 219 ? -9.043 4.066 -37.505 1.00 39.25 219 HIS A N 1
ATOM 1689 C CA . HIS A 1 219 ? -8.056 4.642 -38.422 1.00 39.25 219 HIS A CA 1
ATOM 1690 C C . HIS A 1 219 ? -7.096 5.695 -37.845 1.00 39.25 219 HIS A C 1
ATOM 1692 O O . HIS A 1 219 ? -7.350 6.894 -37.882 1.00 39.25 219 HIS A O 1
ATOM 1698 N N . LEU A 1 220 ? -5.897 5.244 -37.469 1.00 31.80 220 LEU A N 1
ATOM 1699 C CA . LEU A 1 220 ? -4.683 5.952 -37.873 1.00 31.80 220 LEU A CA 1
ATOM 1700 C C . LEU A 1 220 ? -3.680 4.935 -38.437 1.00 31.80 220 LEU A C 1
ATOM 1702 O O . LEU A 1 220 ? -3.568 3.836 -37.891 1.00 31.80 220 LEU A O 1
ATOM 1706 N N . PRO A 1 221 ? -3.042 5.248 -39.577 1.00 33.38 221 PRO A N 1
ATOM 1707 C CA . PRO A 1 221 ? -2.297 4.284 -40.363 1.00 33.38 221 PRO A CA 1
ATOM 1708 C C . PRO A 1 221 ? -0.940 3.992 -39.728 1.00 33.38 221 PRO A C 1
ATOM 1710 O O . PRO A 1 221 ? -0.272 4.881 -39.203 1.00 33.38 221 PRO A O 1
ATOM 1713 N N . LEU A 1 222 ? -0.539 2.727 -39.828 1.00 36.62 222 LEU A N 1
ATOM 1714 C CA . LEU A 1 222 ? 0.822 2.264 -39.596 1.00 36.62 222 LEU A CA 1
ATOM 1715 C C . LEU A 1 222 ? 1.768 3.054 -40.511 1.00 36.62 222 LEU A C 1
ATOM 1717 O O . LEU A 1 222 ? 1.774 2.849 -41.724 1.00 36.62 222 LEU A O 1
ATOM 1721 N N . THR A 1 223 ? 2.561 3.960 -39.949 1.00 33.94 223 THR A N 1
ATOM 1722 C CA . THR A 1 223 ? 3.767 4.447 -40.621 1.00 33.94 223 THR A CA 1
ATOM 1723 C C . THR A 1 223 ? 4.835 3.357 -40.525 1.00 33.94 223 THR A C 1
ATOM 1725 O O . THR A 1 223 ? 5.173 2.963 -39.406 1.00 33.94 223 THR A O 1
ATOM 1728 N N . PRO A 1 224 ? 5.363 2.848 -41.651 1.00 39.28 224 PRO A N 1
ATOM 1729 C CA . PRO A 1 224 ? 6.477 1.914 -41.628 1.00 39.28 224 PRO A CA 1
ATOM 1730 C C . PRO A 1 224 ? 7.745 2.648 -41.179 1.00 39.28 224 PRO A C 1
ATOM 1732 O O . PRO A 1 224 ? 8.076 3.711 -41.703 1.00 39.28 224 PRO A O 1
ATOM 1735 N N . CYS A 1 225 ? 8.445 2.084 -40.198 1.00 38.56 225 CYS A N 1
ATOM 1736 C CA . CYS A 1 225 ? 9.816 2.468 -39.890 1.00 38.56 225 CYS A CA 1
ATOM 1737 C C . CYS A 1 225 ? 10.716 2.030 -41.056 1.00 38.56 225 CYS A C 1
ATOM 1739 O O . CYS A 1 225 ? 10.814 0.833 -41.329 1.00 38.56 225 CYS A O 1
ATOM 1741 N N . CYS A 1 226 ? 11.339 3.001 -41.722 1.00 47.66 226 CYS A N 1
ATOM 1742 C CA . CYS A 1 226 ? 12.624 2.817 -42.393 1.00 47.66 226 CYS A CA 1
ATOM 1743 C C . CYS A 1 226 ? 13.741 3.187 -41.416 1.00 47.66 226 CYS A C 1
ATOM 1745 O O . CYS A 1 226 ? 13.521 4.133 -40.622 1.00 47.66 226 CYS A O 1
#

pLDDT: mean 76.31, std 15.7, range [31.8, 93.81]

Foldseek 3Di:
DDDPLVPQLLLCLQLLLVLLVLLLVLLLVLLVVLLVLCVVVVLANDPQLSVLQSVLSNLVSLLVSLVLVVVLSVLSSVPPVRSLVVSLVVSLVVLVVQNVQSVVCSQPVDQCQQPVVVDDPVVVVVSCVVRDDPDPVVCVSVVSSVVSVVSSVVSVVVSRGDDSVSSVVSNVSNVVSNVQRSVDADDPPHSSRSSSHRSVSSNVVSVVVVVVPVDDDDDDDDDDDD

Radius of gyration: 20.18 Å; chains: 1; bounding box: 46×36×75 Å

Sequence (226 aa):
MTDPIAKKPADFFRTYPLWVAALLLFTFLLRLIEHLGAVLQGTGGTASALLYGLLNDAGFALSLAFMLCLPLLLAWWWKPRVSFVLFIVFSSIYLLVSAALSRYYLVTNTLLGADLFGYSLSDIQTTVRSSTYFSLADLLPMALLVLFVAAVRWVQKRSLQVFPWAAGLLLLAGMGCTFRYNAFSAQPGTPGANLSVNKCAYFVNANLADGNTGSKRSHLPLTPCC

Secondary structure (DSSP, 8-state):
---TTTHHHHHHHHHHHHHHHHHHHHHHHHHHHHHHHHHHTTS---HHHHHHHHHHHHHHHHHHHHHHHHHHHHHHHH-HHHHHHHHHHHHHHHHHHHHHHHHHHHHHSS-GGGTTTTS-HHHHHHHHHHH----GGGGHHHHHHHHHHHHHHHHHHTT----HHHHHHHHHHHHHHTT-TT---PPTTSHHHHHHS-HHHHHHHHHHHHHTTTT--S----PPP-